Protein AF-A0A336N9I5-F1 (afdb_monomer_lite)

Sequence (302 aa):
MAQVDQFVSALQYSAEQRWILAVWVISLSLLLIFVMVSYVNWYTRKAVARPLEQLTKASIQVQMGQFKHIPLDVNKEDEIGNLARTFTKMSSELGKLYSSLEATVNEKTQKLQQTNRSLTTLYHCSQLVTTNNINGKILQMVMQNIMSSEHLRYLELKVLDAEHWNICLGTKQPLIECQQTEVSMEGETLAVLHWQAGLPCPDLRTMNNLAQMLSRSLYFHKTQRQQEQLLLMEERSIIARELHDSLAQVLAFLQIQLTLLKHNLNKDEPDSKIRVCRLFVNLNARLAMVIANCASCWRPSV

InterPro domains:
  IPR003660 HAMP domain [PF00672] (45-94)
  IPR003660 HAMP domain [PS50885] (46-99)
  IPR003660 HAMP domain [SM00304] (46-99)
  IPR011712 Signal transduction histidine kinase, subgroup 3, dimerisation and phosphoacceptor domain [PF07730] (235-272)
  IPR050482 Sensor Histidine Kinase Two-Component System [PTHR24421] (6-269)

Secondary structure (DSSP, 8-state):
-HHHHHHHHHHHHHHHHHHHHHHHHHHHHHHHHHHHHHHHHHHHIIIIIHHHHHHHHHHHHHHTT--SPPPP----SSHHHHHHHHHHHHHHHHHHHHHHHHHHHHHHHHHHHHHHHHHHHHHHHHHHHHHS---HHHHHHHHHHHHHHTT-SEEEEEETT-GGG-EEEE---TTSPPEEEEEEETTEEEEEEEEE--SSPPPHHHHHHHHHHHHHHHHHHHHHHHHHHHHHHHHHHHHHHHHHHHHHHHHHHHHHHHHHHHHHHTS--TTHHHHHHHHHHHHHHHHHHHHHHHHHHTS---

Structure (mmCIF, N/CA/C/O backbone):
data_AF-A0A336N9I5-F1
#
_entry.id   AF-A0A336N9I5-F1
#
loop_
_atom_site.group_PDB
_atom_site.id
_atom_site.type_symbol
_atom_site.label_atom_id
_atom_site.label_alt_id
_atom_site.label_comp_id
_atom_site.label_asym_id
_atom_site.label_entity_id
_atom_site.label_seq_id
_atom_site.pdbx_PDB_ins_code
_atom_site.Cartn_x
_atom_site.Cartn_y
_atom_site.Cartn_z
_atom_site.occupancy
_atom_site.B_iso_or_equiv
_atom_site.auth_seq_id
_atom_site.auth_comp_id
_atom_site.auth_asym_id
_atom_site.auth_atom_id
_atom_site.pdbx_PDB_model_num
ATOM 1 N N . MET A 1 1 ? 76.406 29.932 -86.688 1.00 61.75 1 MET A N 1
ATOM 2 C CA . MET A 1 1 ? 75.508 30.465 -85.643 1.00 61.75 1 MET A CA 1
ATOM 3 C C . MET A 1 1 ? 74.104 29.873 -85.764 1.00 61.75 1 MET A C 1
ATOM 5 O O . MET A 1 1 ? 73.739 29.131 -84.871 1.00 61.75 1 MET A O 1
ATOM 9 N N . ALA A 1 2 ? 73.404 29.999 -86.902 1.00 68.12 2 ALA A N 1
ATOM 10 C CA . ALA A 1 2 ? 72.037 29.465 -87.071 1.00 68.12 2 ALA A CA 1
ATOM 11 C C . ALA A 1 2 ? 71.837 27.946 -86.811 1.00 68.12 2 ALA A C 1
ATOM 13 O O . ALA A 1 2 ? 70.811 27.553 -86.268 1.00 68.12 2 ALA A O 1
ATOM 14 N N . GLN A 1 3 ? 72.806 27.078 -87.143 1.00 68.56 3 GLN A N 1
ATOM 15 C CA . GLN A 1 3 ? 72.711 25.632 -86.843 1.00 68.56 3 GLN A CA 1
ATOM 16 C C . GLN A 1 3 ? 72.813 25.309 -85.344 1.00 68.56 3 GLN A C 1
ATOM 18 O O . GLN A 1 3 ? 72.216 24.338 -84.886 1.00 68.56 3 GLN A O 1
ATOM 23 N N . VAL A 1 4 ? 73.550 26.119 -84.577 1.00 73.06 4 VAL A N 1
ATOM 24 C CA . VAL A 1 4 ? 73.682 25.940 -83.123 1.00 73.06 4 VAL A CA 1
ATOM 25 C C . VAL A 1 4 ? 72.379 26.353 -82.446 1.00 73.06 4 VAL A C 1
ATOM 27 O O . VAL A 1 4 ? 71.872 25.610 -81.613 1.00 73.06 4 VAL A O 1
ATOM 30 N N . ASP A 1 5 ? 71.775 27.459 -82.882 1.00 73.31 5 ASP A N 1
ATOM 31 C CA . ASP A 1 5 ? 70.492 27.934 -82.350 1.00 73.31 5 ASP A CA 1
ATOM 32 C C . ASP A 1 5 ? 69.340 26.954 -82.644 1.00 73.31 5 ASP A C 1
ATOM 34 O O . ASP A 1 5 ? 68.484 26.707 -81.791 1.00 73.31 5 ASP A O 1
ATOM 38 N N . GLN A 1 6 ? 69.338 26.315 -83.819 1.00 75.69 6 GLN A N 1
ATOM 39 C CA . GLN A 1 6 ? 68.348 25.287 -84.163 1.00 75.69 6 GLN A CA 1
ATOM 40 C C . GLN A 1 6 ? 68.532 23.995 -83.347 1.00 75.69 6 GLN A C 1
ATOM 42 O O . GLN A 1 6 ? 67.558 23.353 -82.958 1.00 75.69 6 GLN A O 1
ATOM 47 N N . PHE A 1 7 ? 69.776 23.623 -83.045 1.00 78.62 7 PHE A N 1
ATOM 48 C CA . PHE A 1 7 ? 70.071 22.475 -82.190 1.00 78.62 7 PHE A CA 1
ATOM 49 C C . PHE A 1 7 ? 69.695 22.736 -80.723 1.00 78.62 7 PHE A C 1
ATOM 51 O O . PHE A 1 7 ? 69.070 21.891 -80.084 1.00 78.62 7 PHE A O 1
ATOM 58 N N . VAL A 1 8 ? 70.013 23.924 -80.200 1.00 77.12 8 VAL A N 1
ATOM 59 C CA . VAL A 1 8 ? 69.670 24.327 -78.828 1.00 77.12 8 VAL A CA 1
ATOM 60 C C . VAL A 1 8 ? 68.153 24.416 -78.648 1.00 77.12 8 VAL A C 1
ATOM 62 O O . VAL A 1 8 ? 67.632 23.869 -77.678 1.00 77.12 8 VAL A O 1
ATOM 65 N N . SER A 1 9 ? 67.427 25.000 -79.605 1.00 73.19 9 SER A N 1
ATOM 66 C CA . SER A 1 9 ? 65.958 25.077 -79.552 1.00 73.19 9 SER A CA 1
ATOM 67 C C . SER A 1 9 ? 65.275 23.707 -79.674 1.00 73.19 9 SER A C 1
ATOM 69 O O . SER A 1 9 ? 64.304 23.447 -78.964 1.00 73.19 9 SER A O 1
ATOM 71 N N . ALA A 1 10 ? 65.805 22.786 -80.488 1.00 74.44 10 ALA A N 1
ATOM 72 C CA . ALA A 1 10 ? 65.304 21.410 -80.554 1.00 74.44 10 ALA A CA 1
ATOM 73 C C . ALA A 1 10 ? 65.526 20.642 -79.236 1.00 74.44 10 ALA A C 1
ATOM 75 O O . ALA A 1 10 ? 64.640 19.910 -78.782 1.00 74.44 10 ALA A O 1
ATOM 76 N N . LEU A 1 11 ? 66.679 20.840 -78.585 1.00 76.06 11 LEU A N 1
ATOM 77 C CA . LEU A 1 11 ? 66.947 20.272 -77.262 1.00 76.06 11 LEU A CA 1
ATOM 78 C C . LEU A 1 11 ? 66.024 20.871 -76.191 1.00 76.06 11 LEU A C 1
ATOM 80 O O . LEU A 1 11 ? 65.436 20.109 -75.421 1.00 76.06 11 LEU A O 1
ATOM 84 N N . GLN A 1 12 ? 65.836 22.195 -76.176 1.00 75.19 12 GLN A N 1
ATOM 85 C CA . GLN A 1 12 ? 64.931 22.881 -75.244 1.00 75.19 12 GLN A CA 1
ATOM 86 C C . GLN A 1 12 ? 63.483 22.395 -75.387 1.00 75.19 12 GLN A C 1
ATOM 88 O O . GLN A 1 12 ? 62.872 22.018 -74.389 1.00 75.19 12 GLN A O 1
ATOM 93 N N . TYR A 1 13 ? 62.970 22.283 -76.614 1.00 76.56 13 TYR A N 1
ATOM 94 C CA . TYR A 1 13 ? 61.611 21.796 -76.872 1.00 76.56 13 TYR A CA 1
ATOM 95 C C . TYR A 1 13 ? 61.381 20.368 -76.347 1.00 76.56 13 TYR A C 1
ATOM 97 O O . TYR A 1 13 ? 60.365 20.071 -75.713 1.00 76.56 13 TYR A O 1
ATOM 105 N N . SER A 1 14 ? 62.356 19.474 -76.555 1.00 72.62 14 SER A N 1
ATOM 106 C CA . SER A 1 14 ? 62.277 18.091 -76.067 1.00 72.62 14 SER A CA 1
ATOM 107 C C . SER A 1 14 ? 62.348 17.980 -74.535 1.00 72.62 14 SER A C 1
ATOM 109 O O . SER A 1 14 ? 61.752 17.070 -73.950 1.00 72.62 14 SER A O 1
ATOM 111 N N . ALA A 1 15 ? 63.049 18.909 -73.876 1.00 74.50 15 ALA A N 1
ATOM 112 C CA . ALA A 1 15 ? 63.116 18.988 -72.423 1.00 74.50 15 ALA A CA 1
ATOM 113 C C . ALA A 1 15 ? 61.795 19.514 -71.838 1.00 74.50 15 ALA A C 1
ATOM 115 O O . ALA A 1 15 ? 61.239 18.881 -70.939 1.00 74.50 15 ALA A O 1
ATOM 116 N N . GLU A 1 16 ? 61.247 20.604 -72.382 1.00 80.25 16 GLU A N 1
ATOM 117 C CA . GLU A 1 16 ? 59.997 21.227 -71.915 1.00 80.25 16 GLU A CA 1
ATOM 118 C C . GLU A 1 16 ? 58.799 20.262 -71.946 1.00 80.25 16 GLU A C 1
ATOM 120 O O . GLU A 1 16 ? 58.027 20.193 -70.985 1.00 80.25 16 GLU A O 1
ATOM 125 N N . GLN A 1 17 ? 58.678 19.431 -72.988 1.00 81.12 17 GLN A N 1
ATOM 126 C CA . GLN A 1 17 ? 57.602 18.435 -73.074 1.00 81.12 17 GLN A CA 1
ATOM 127 C C . GLN A 1 17 ? 57.686 17.333 -72.006 1.00 81.12 17 GLN A C 1
ATOM 129 O O . GLN A 1 17 ? 56.660 16.874 -71.503 1.00 81.12 17 GLN A O 1
ATOM 134 N N . ARG A 1 18 ? 58.888 16.890 -71.622 1.00 82.88 18 ARG A N 1
ATOM 135 C CA . ARG A 1 18 ? 59.043 15.846 -70.592 1.00 82.88 18 ARG A CA 1
ATOM 136 C C . ARG A 1 18 ? 58.697 16.371 -69.201 1.00 82.88 18 ARG A C 1
ATOM 138 O O . ARG A 1 18 ? 58.067 15.657 -68.422 1.00 82.88 18 ARG A O 1
ATOM 145 N N . TRP A 1 19 ? 59.049 17.624 -68.917 1.00 86.50 19 TRP A N 1
ATOM 146 C CA . TRP A 1 19 ? 58.693 18.287 -67.663 1.00 86.50 19 TRP A CA 1
ATOM 147 C C . TRP A 1 19 ? 57.184 18.474 -67.520 1.00 86.50 19 TRP A C 1
ATOM 149 O O . TRP A 1 19 ? 56.643 18.187 -66.454 1.00 86.50 19 TRP A O 1
ATOM 159 N N . ILE A 1 20 ? 56.482 18.873 -68.588 1.00 86.19 20 ILE A N 1
ATOM 160 C CA . ILE A 1 20 ? 55.033 19.083 -68.501 1.00 86.19 20 ILE A CA 1
ATOM 161 C C . ILE A 1 20 ? 54.289 17.770 -68.228 1.00 86.19 20 ILE A C 1
ATOM 163 O O . ILE A 1 20 ? 53.432 17.726 -67.348 1.00 86.19 20 ILE A O 1
ATOM 167 N N . LEU A 1 21 ? 54.670 16.672 -68.895 1.00 87.19 21 LEU A N 1
ATOM 168 C CA . LEU A 1 21 ? 54.098 15.343 -68.646 1.00 87.19 21 LEU A CA 1
ATOM 169 C C . LEU A 1 21 ? 54.355 14.869 -67.209 1.00 87.19 21 LEU A C 1
ATOM 171 O O . LEU A 1 21 ? 53.441 14.353 -66.566 1.00 87.19 21 LEU A O 1
ATOM 175 N N . ALA A 1 22 ? 55.565 15.081 -66.682 1.00 89.94 22 ALA A N 1
ATOM 176 C CA . ALA A 1 22 ? 55.895 14.737 -65.300 1.00 89.94 22 ALA A CA 1
ATOM 177 C C . ALA A 1 22 ? 55.036 15.519 -64.288 1.00 89.94 22 ALA A C 1
ATOM 179 O O . ALA A 1 22 ? 54.521 14.933 -63.336 1.00 89.94 22 ALA A O 1
ATOM 180 N N . VAL A 1 23 ? 54.816 16.818 -64.520 1.00 92.25 23 VAL A N 1
ATOM 181 C CA . VAL A 1 23 ? 53.950 17.656 -63.671 1.00 92.25 23 VAL A CA 1
ATOM 182 C C . VAL A 1 23 ? 52.498 17.170 -63.701 1.00 92.25 23 VAL A C 1
ATOM 184 O O . VAL A 1 23 ? 51.878 17.065 -62.642 1.00 92.25 23 VAL A O 1
ATOM 187 N N . TRP A 1 24 ? 51.964 16.804 -64.871 1.00 92.62 24 TRP A N 1
ATOM 188 C CA . TRP A 1 24 ? 50.613 16.236 -64.979 1.00 92.62 24 TRP A CA 1
ATOM 189 C C . TRP A 1 24 ? 50.470 14.918 -64.213 1.00 92.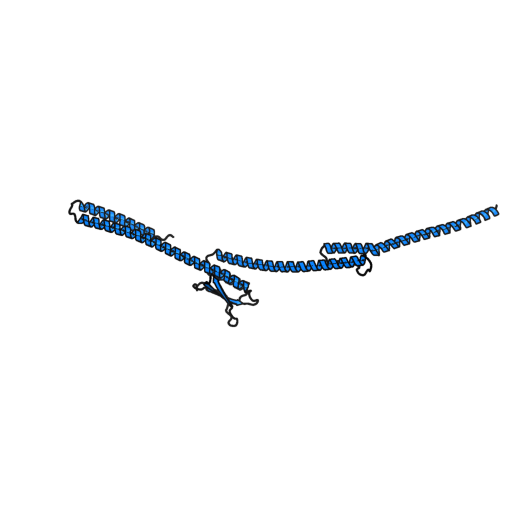62 24 TRP A C 1
ATOM 191 O O . TRP A 1 24 ? 49.485 14.732 -63.502 1.00 92.62 24 TRP A O 1
ATOM 201 N N . VAL A 1 25 ? 51.462 14.028 -64.299 1.00 94.81 25 VAL A N 1
ATOM 202 C CA . VAL A 1 25 ? 51.455 12.739 -63.584 1.00 94.81 25 VAL A CA 1
ATOM 203 C C . VAL A 1 25 ? 51.483 12.949 -62.066 1.00 94.81 25 VAL A C 1
ATOM 205 O O . VAL A 1 25 ? 50.722 12.303 -61.345 1.00 94.81 25 VAL A O 1
ATOM 208 N N . ILE A 1 26 ? 52.314 13.874 -61.572 1.00 93.56 26 ILE A N 1
ATOM 209 C CA . ILE A 1 26 ? 52.396 14.207 -60.140 1.00 93.56 26 ILE A CA 1
ATOM 210 C C . ILE A 1 26 ? 51.102 14.877 -59.655 1.00 93.56 26 ILE A C 1
ATOM 212 O O . ILE A 1 26 ? 50.598 14.559 -58.580 1.00 93.56 26 ILE A O 1
ATOM 216 N N . SER A 1 27 ? 50.532 15.789 -60.445 1.00 94.19 27 SER A N 1
ATOM 217 C CA . SER A 1 27 ? 49.268 16.445 -60.101 1.00 94.19 27 SER A CA 1
ATOM 218 C C . SER A 1 27 ? 48.112 15.442 -60.043 1.00 94.19 27 SER A C 1
ATOM 220 O O . SER A 1 27 ? 47.331 15.453 -59.090 1.00 94.19 27 SER A O 1
ATOM 222 N N . LEU A 1 28 ? 48.041 14.520 -61.009 1.00 96.06 28 LEU A N 1
ATOM 223 C CA . LEU A 1 28 ? 47.023 13.474 -61.050 1.00 96.06 28 LEU A CA 1
ATOM 224 C C . LEU A 1 28 ? 47.153 12.495 -59.875 1.00 96.06 28 LEU A C 1
ATOM 226 O O . LEU A 1 28 ? 46.140 12.099 -59.300 1.00 96.06 28 LEU A O 1
ATOM 230 N N . SER A 1 29 ? 48.377 12.120 -59.488 1.00 95.44 29 SER A N 1
ATOM 231 C CA . SER A 1 29 ? 48.593 11.226 -58.346 1.00 95.44 29 SER A CA 1
ATOM 232 C C . SER A 1 29 ? 48.201 11.886 -57.020 1.00 95.44 29 SER A C 1
ATOM 234 O O . SER A 1 29 ? 47.507 11.265 -56.214 1.00 95.44 29 SER A O 1
ATOM 236 N N . LEU A 1 30 ? 48.538 13.167 -56.823 1.00 96.44 30 LEU A N 1
ATOM 237 C CA . LEU A 1 30 ? 48.097 13.953 -55.665 1.00 96.44 30 LEU A CA 1
ATOM 238 C C . LEU A 1 30 ? 46.571 14.096 -55.614 1.00 96.44 30 LEU A C 1
ATOM 240 O O . LEU A 1 30 ? 45.975 13.933 -54.547 1.00 96.44 30 LEU A O 1
ATOM 244 N N . LEU A 1 31 ? 45.932 14.346 -56.760 1.00 96.69 31 LEU A N 1
ATOM 245 C CA . LEU A 1 31 ? 44.475 14.407 -56.869 1.00 96.69 31 LEU A CA 1
ATOM 246 C C . LEU A 1 31 ? 43.833 13.070 -56.466 1.00 96.69 31 LEU A C 1
ATOM 248 O O . LEU A 1 31 ? 42.882 13.056 -55.687 1.00 96.69 31 LEU A O 1
ATOM 252 N N . LEU A 1 32 ? 44.369 11.945 -56.946 1.00 96.94 32 LEU A N 1
ATOM 253 C CA . LEU A 1 32 ? 43.878 10.607 -56.605 1.00 96.94 32 LEU A CA 1
ATOM 254 C C . LEU A 1 32 ? 43.976 10.317 -55.104 1.00 96.94 32 LEU A C 1
ATOM 256 O O . LEU A 1 32 ? 43.011 9.833 -54.511 1.00 96.94 32 LEU A O 1
ATOM 260 N N . ILE A 1 33 ? 45.105 10.659 -54.476 1.00 97.06 33 ILE A N 1
ATOM 261 C CA . ILE A 1 33 ? 45.290 10.505 -53.026 1.00 97.06 33 ILE A CA 1
ATOM 262 C C . ILE A 1 33 ? 44.276 11.370 -52.270 1.00 97.06 33 ILE A C 1
ATOM 264 O O . ILE A 1 33 ? 43.624 10.887 -51.344 1.00 97.06 33 ILE A O 1
ATOM 268 N N . PHE A 1 34 ? 44.086 12.625 -52.683 1.00 97.44 34 PHE A N 1
ATOM 269 C CA . PHE A 1 34 ? 43.119 13.526 -52.056 1.00 97.44 34 PHE A CA 1
ATOM 270 C C . PHE A 1 34 ? 41.684 12.983 -52.140 1.00 97.44 34 PHE A C 1
ATOM 272 O O . PHE A 1 34 ? 40.965 12.956 -51.137 1.00 97.44 34 PHE A O 1
ATOM 279 N N . VAL A 1 35 ? 41.278 12.488 -53.313 1.00 97.25 35 VAL A N 1
ATOM 280 C CA . VAL A 1 35 ? 39.960 11.869 -53.519 1.00 97.25 35 VAL A CA 1
ATOM 281 C C . VAL A 1 35 ? 39.802 10.621 -52.652 1.00 97.25 35 VAL A C 1
ATOM 283 O O . VAL A 1 35 ? 38.774 10.472 -51.993 1.00 97.25 35 VAL A O 1
ATOM 286 N N . MET A 1 36 ? 40.819 9.757 -52.589 1.00 97.38 36 MET A N 1
ATOM 287 C CA . MET A 1 36 ? 40.789 8.551 -51.761 1.00 97.38 36 MET A CA 1
ATOM 288 C C . MET A 1 36 ? 40.631 8.891 -50.270 1.00 97.38 36 MET A C 1
ATOM 290 O O . MET A 1 36 ? 39.767 8.327 -49.599 1.00 97.38 36 MET A O 1
ATOM 294 N N . VAL A 1 37 ? 41.410 9.844 -49.749 1.00 97.19 37 VAL A N 1
ATOM 295 C CA . VAL A 1 37 ? 41.331 10.271 -48.340 1.00 97.19 37 VAL A CA 1
ATOM 296 C C . VAL A 1 37 ? 39.970 10.894 -48.023 1.00 97.19 37 VAL A C 1
ATOM 298 O O . VAL A 1 37 ? 39.395 10.621 -46.965 1.00 97.19 37 VAL A O 1
ATOM 301 N N . SER A 1 38 ? 39.430 11.706 -48.934 1.00 96.56 38 SER A N 1
ATOM 302 C CA . SER A 1 38 ? 38.092 12.289 -48.796 1.00 96.56 38 SER A CA 1
ATOM 303 C C . SER A 1 38 ? 37.007 11.206 -48.776 1.00 96.56 38 SER A C 1
ATOM 305 O O . SER A 1 38 ? 36.143 11.204 -47.895 1.00 96.56 38 SER A O 1
ATOM 307 N N . TYR A 1 39 ? 37.104 10.222 -49.676 1.00 97.19 39 TYR A N 1
ATOM 308 C CA . TYR A 1 39 ? 36.188 9.086 -49.747 1.00 97.19 39 TYR A CA 1
ATOM 309 C C . TYR A 1 39 ? 36.205 8.245 -48.465 1.00 97.19 39 TYR A C 1
ATOM 311 O O . TYR A 1 39 ? 35.144 7.973 -47.903 1.00 97.19 39 TYR A O 1
ATOM 319 N N . VAL A 1 40 ? 37.389 7.889 -47.951 1.00 95.75 40 VAL A N 1
ATOM 320 C CA . VAL A 1 40 ? 37.523 7.115 -46.705 1.00 95.75 40 VAL A CA 1
ATOM 321 C C . VAL A 1 40 ? 36.948 7.886 -45.516 1.00 95.75 40 VAL A C 1
ATOM 323 O O . VAL A 1 40 ? 36.182 7.324 -44.738 1.00 95.75 40 VAL A O 1
ATOM 326 N N . ASN A 1 41 ? 37.239 9.184 -45.385 1.00 95.50 41 ASN A N 1
ATOM 327 C CA . ASN A 1 41 ? 36.672 10.003 -44.308 1.00 95.50 41 ASN A CA 1
ATOM 328 C C . ASN A 1 41 ? 35.143 10.080 -44.374 1.00 95.50 41 ASN A C 1
ATOM 330 O O . ASN A 1 41 ? 34.466 9.963 -43.349 1.00 95.50 41 ASN A O 1
ATOM 334 N N . TRP A 1 42 ? 34.592 10.268 -45.573 1.00 95.69 42 TRP A N 1
ATOM 335 C CA . TRP A 1 42 ? 33.149 10.278 -45.788 1.00 95.69 42 TRP A CA 1
ATOM 336 C C . TRP A 1 42 ? 32.519 8.926 -45.435 1.00 95.69 42 TRP A C 1
ATOM 338 O O . TRP A 1 42 ? 31.523 8.882 -44.704 1.00 95.69 42 TRP A O 1
ATOM 348 N N . TYR A 1 43 ? 33.134 7.830 -45.886 1.00 93.56 43 TYR A N 1
ATOM 349 C CA . TYR A 1 43 ? 32.677 6.473 -45.617 1.00 93.56 43 TYR A CA 1
ATOM 350 C C . TYR A 1 43 ? 32.702 6.162 -44.117 1.00 93.56 43 TYR A C 1
ATOM 352 O O . TYR A 1 43 ? 31.672 5.791 -43.561 1.00 93.56 43 TYR A O 1
ATOM 360 N N . THR A 1 44 ? 33.818 6.409 -43.424 1.00 90.88 44 THR A N 1
ATOM 361 C CA . THR A 1 44 ? 33.952 6.177 -41.975 1.00 90.88 44 THR A CA 1
ATOM 362 C C . THR A 1 44 ? 32.953 7.007 -41.170 1.00 90.88 44 THR A C 1
ATOM 364 O O . THR A 1 44 ? 32.313 6.496 -40.247 1.00 90.88 44 THR A O 1
ATOM 367 N N . ARG A 1 45 ? 32.742 8.281 -41.536 1.00 89.81 45 ARG A N 1
ATOM 368 C CA . ARG A 1 45 ? 31.735 9.121 -40.869 1.00 89.81 45 ARG A CA 1
ATOM 369 C C . ARG A 1 45 ? 30.325 8.562 -41.029 1.00 89.81 45 ARG A C 1
ATOM 371 O O . ARG A 1 45 ? 29.561 8.561 -40.064 1.00 89.81 45 ARG A O 1
ATOM 378 N N . LYS A 1 46 ? 29.973 8.103 -42.232 1.00 88.31 46 LYS A N 1
ATOM 379 C CA . LYS A 1 46 ? 28.632 7.591 -42.535 1.00 88.31 46 LYS A CA 1
ATOM 380 C C . LYS A 1 46 ? 28.397 6.194 -41.956 1.00 88.31 46 LYS A C 1
ATOM 382 O O . LYS A 1 46 ? 27.318 5.948 -41.430 1.00 88.31 46 LYS A O 1
ATOM 387 N N . ALA A 1 47 ? 29.381 5.305 -42.050 1.00 86.81 47 ALA A N 1
ATOM 388 C CA . ALA A 1 47 ? 29.240 3.898 -41.695 1.00 86.81 47 ALA A CA 1
ATOM 389 C C . ALA A 1 47 ? 29.480 3.608 -40.206 1.00 86.81 47 ALA A C 1
ATOM 391 O O . ALA A 1 47 ? 28.871 2.670 -39.701 1.00 86.81 47 ALA A O 1
ATOM 392 N N . VAL A 1 48 ? 30.325 4.398 -39.523 1.00 89.56 48 VAL A N 1
ATOM 393 C CA . VAL A 1 48 ? 30.772 4.124 -38.143 1.00 89.56 48 VAL A CA 1
ATOM 394 C C . VAL A 1 48 ? 30.445 5.274 -37.185 1.00 89.56 48 VAL A C 1
ATOM 396 O O . VAL A 1 48 ? 29.759 5.065 -36.188 1.00 89.56 48 VAL A O 1
ATOM 399 N N . ALA A 1 49 ? 30.886 6.504 -37.478 1.00 91.06 49 ALA A N 1
ATOM 400 C CA . ALA A 1 49 ? 30.789 7.600 -36.504 1.00 91.06 49 ALA A CA 1
ATOM 401 C C . ALA A 1 49 ? 29.336 8.014 -36.200 1.00 91.06 49 ALA A C 1
ATOM 403 O O . ALA A 1 49 ? 28.961 8.152 -35.038 1.00 91.06 49 ALA A O 1
ATOM 404 N N . ARG A 1 50 ? 28.499 8.174 -37.235 1.00 89.69 50 ARG A N 1
ATOM 405 C CA . ARG A 1 50 ? 27.075 8.516 -37.069 1.00 89.69 50 ARG A CA 1
ATOM 406 C C . ARG A 1 50 ? 26.277 7.485 -36.254 1.00 89.69 50 ARG A C 1
ATOM 408 O O . ARG A 1 50 ? 25.593 7.909 -35.324 1.00 89.69 50 ARG A O 1
ATOM 415 N N . PRO A 1 51 ? 26.325 6.171 -36.547 1.00 90.62 51 PRO A N 1
ATOM 416 C CA . PRO A 1 51 ? 25.564 5.201 -35.761 1.00 90.62 51 PRO A CA 1
ATOM 417 C C . PRO A 1 51 ? 26.061 5.077 -34.311 1.00 90.62 51 PRO A C 1
ATOM 419 O O . PRO A 1 51 ? 25.244 4.900 -33.409 1.00 90.62 51 PRO A O 1
ATOM 422 N N . LEU A 1 52 ? 27.359 5.269 -34.043 1.00 92.62 52 LEU A N 1
ATOM 423 C CA . LEU A 1 52 ? 27.876 5.349 -32.667 1.00 92.62 52 LEU A CA 1
ATOM 424 C C . LEU A 1 52 ? 27.354 6.578 -31.907 1.00 92.62 52 LEU A C 1
ATOM 426 O O . LEU A 1 52 ? 27.018 6.488 -30.723 1.00 92.62 52 LEU A O 1
ATOM 430 N N . GLU A 1 53 ? 27.231 7.721 -32.583 1.00 92.31 53 GLU A N 1
ATOM 431 C CA . GLU A 1 53 ? 26.626 8.922 -32.000 1.00 92.31 53 GLU A CA 1
ATOM 432 C C . GLU A 1 53 ? 25.144 8.687 -31.655 1.00 92.31 53 GLU A C 1
ATOM 434 O O . GLU A 1 53 ? 24.675 9.083 -30.586 1.00 92.31 53 GLU A O 1
ATOM 439 N N . GLN A 1 54 ? 24.407 7.992 -32.527 1.00 92.75 54 GLN A N 1
ATOM 440 C CA . GLN A 1 54 ? 23.012 7.617 -32.279 1.00 92.75 54 GLN A CA 1
ATOM 441 C C . GLN A 1 54 ? 22.875 6.632 -31.113 1.00 92.75 54 GLN A C 1
ATOM 443 O O . GLN A 1 54 ? 22.013 6.828 -30.259 1.00 92.75 54 GLN A O 1
ATOM 448 N N . LEU A 1 55 ? 23.747 5.626 -31.020 1.00 93.81 55 LEU A N 1
ATOM 449 C CA . LEU A 1 55 ? 23.793 4.703 -29.881 1.00 93.81 55 LEU A CA 1
ATOM 450 C C . LEU A 1 55 ? 24.074 5.430 -28.562 1.00 93.81 55 LEU A C 1
ATOM 452 O O . LEU A 1 55 ? 23.427 5.153 -27.552 1.00 93.81 55 LEU A O 1
ATOM 456 N N . THR A 1 56 ? 24.987 6.402 -28.577 1.00 93.94 56 THR A N 1
ATOM 457 C CA . THR A 1 56 ? 25.275 7.243 -27.405 1.00 93.94 56 THR A CA 1
ATOM 458 C C . THR A 1 56 ? 24.038 8.038 -26.985 1.00 93.94 56 THR A C 1
ATOM 460 O O . THR A 1 56 ? 23.652 8.022 -25.818 1.00 93.94 56 THR A O 1
ATOM 463 N N . LYS A 1 57 ? 23.358 8.685 -27.941 1.00 94.38 57 LYS A N 1
ATOM 464 C CA . LYS A 1 57 ? 22.117 9.435 -27.685 1.00 94.38 57 LYS A CA 1
ATOM 465 C C . LYS A 1 57 ? 21.002 8.539 -27.143 1.00 94.38 57 LYS A C 1
ATOM 467 O O . LYS A 1 57 ? 20.336 8.915 -26.182 1.00 94.38 57 LYS A O 1
ATOM 472 N N . ALA A 1 58 ? 20.828 7.349 -27.714 1.00 94.38 58 ALA A N 1
ATOM 473 C CA . ALA A 1 58 ? 19.859 6.372 -27.233 1.00 94.38 58 ALA A CA 1
ATOM 474 C C . ALA A 1 58 ? 20.195 5.880 -25.813 1.00 94.38 58 ALA A C 1
ATOM 476 O O . ALA A 1 58 ? 19.303 5.777 -24.976 1.00 94.38 58 ALA A O 1
ATOM 477 N N . SER A 1 59 ? 21.476 5.659 -25.500 1.00 94.50 59 SER A N 1
ATOM 478 C CA . SER A 1 59 ? 21.931 5.288 -24.149 1.00 94.50 59 SER A CA 1
ATOM 479 C C . SER A 1 59 ? 21.596 6.363 -23.113 1.00 94.50 59 SER A C 1
ATOM 481 O O . SER A 1 59 ? 21.084 6.040 -22.044 1.00 94.50 59 SER A O 1
ATOM 483 N N . ILE A 1 60 ? 21.797 7.642 -23.451 1.00 93.94 60 ILE A N 1
ATOM 484 C CA . ILE A 1 60 ? 21.431 8.769 -22.580 1.00 93.94 60 ILE A CA 1
ATOM 485 C C . ILE A 1 60 ? 19.913 8.809 -22.337 1.00 93.94 60 ILE A C 1
ATOM 487 O O . ILE A 1 60 ? 19.475 9.016 -21.208 1.00 93.94 60 ILE A O 1
ATOM 491 N N . GLN A 1 61 ? 19.092 8.565 -23.363 1.00 93.50 61 GLN A N 1
ATOM 492 C CA . GLN A 1 61 ? 17.630 8.517 -23.208 1.00 93.50 61 GLN A CA 1
ATOM 493 C C . GLN A 1 61 ? 17.188 7.387 -22.272 1.00 93.50 61 GLN A C 1
ATOM 495 O O . GLN A 1 61 ? 16.394 7.613 -21.360 1.00 93.50 61 GLN A O 1
ATOM 500 N N . VAL A 1 62 ? 17.759 6.192 -22.435 1.00 94.06 62 VAL A N 1
ATOM 501 C CA . VAL A 1 62 ? 17.484 5.049 -21.553 1.00 94.06 62 VAL A CA 1
ATOM 502 C C . VAL A 1 62 ? 17.916 5.339 -20.114 1.00 94.06 62 VAL A C 1
ATOM 504 O O . VAL A 1 62 ? 17.180 5.011 -19.185 1.00 94.06 62 VAL A O 1
ATOM 507 N N . GLN A 1 63 ? 19.052 6.014 -19.917 1.00 90.81 63 GLN A N 1
ATOM 508 C CA . GLN A 1 63 ? 19.511 6.456 -18.596 1.00 90.81 63 GLN A CA 1
ATOM 509 C C . GLN A 1 63 ? 18.525 7.429 -17.930 1.00 90.81 63 GLN A C 1
ATOM 511 O O . GLN A 1 63 ? 18.338 7.378 -16.718 1.00 90.81 63 GLN A O 1
ATOM 516 N N . MET A 1 64 ? 17.861 8.286 -18.708 1.00 91.12 64 MET A N 1
ATOM 517 C CA . MET A 1 64 ? 16.823 9.206 -18.225 1.00 91.12 64 MET A CA 1
ATOM 518 C C . MET A 1 64 ? 15.451 8.532 -18.021 1.00 91.12 64 MET A C 1
ATOM 520 O O . MET A 1 64 ? 14.452 9.221 -17.824 1.00 91.12 64 MET A O 1
ATOM 524 N N . GLY A 1 65 ? 15.368 7.198 -18.096 1.00 88.12 65 GLY A N 1
ATOM 525 C CA . GLY A 1 65 ? 14.116 6.446 -17.960 1.00 88.12 65 GLY A CA 1
ATOM 526 C C . GLY A 1 65 ? 13.240 6.449 -19.219 1.00 88.12 65 GLY A C 1
ATOM 527 O O . GLY A 1 65 ? 12.117 5.948 -19.197 1.00 88.12 65 GLY A O 1
ATOM 528 N N . GLN A 1 66 ? 13.735 6.982 -20.341 1.00 91.12 66 GLN A N 1
ATOM 529 C CA . GLN A 1 66 ? 13.036 6.973 -21.625 1.00 91.12 66 GLN A CA 1
ATOM 530 C C . GLN A 1 66 ? 13.428 5.728 -22.432 1.00 91.12 66 GLN A C 1
ATOM 532 O O . GLN A 1 66 ? 14.296 5.761 -23.301 1.00 91.12 66 GLN A O 1
ATOM 537 N N . PHE A 1 67 ? 12.750 4.609 -22.165 1.00 90.88 67 PHE A N 1
ATOM 538 C CA . PHE A 1 67 ? 13.007 3.326 -22.843 1.00 90.88 67 PHE A CA 1
ATOM 539 C C . PHE A 1 67 ? 12.525 3.281 -24.307 1.00 90.88 67 PHE A C 1
ATOM 541 O O . PHE A 1 67 ? 12.891 2.383 -25.061 1.00 90.88 67 PHE A O 1
ATOM 548 N N . LYS A 1 68 ? 11.721 4.262 -24.740 1.00 89.06 68 LYS A N 1
ATOM 549 C CA . LYS A 1 68 ? 11.386 4.493 -26.156 1.00 89.06 68 LYS A CA 1
ATOM 550 C C . LYS A 1 68 ? 12.391 5.472 -26.762 1.00 89.06 68 LYS A C 1
ATOM 552 O O . LYS A 1 68 ? 12.097 6.653 -26.922 1.00 89.06 68 LYS A O 1
ATOM 557 N N . HIS A 1 69 ? 13.590 4.975 -27.035 1.00 89.94 69 HIS A N 1
ATOM 558 C CA . HIS A 1 69 ? 14.687 5.775 -27.567 1.00 89.94 69 HIS A CA 1
ATOM 559 C C . HIS A 1 69 ? 14.541 6.058 -29.077 1.00 89.94 69 HIS A C 1
ATOM 561 O O . HIS A 1 69 ? 13.686 5.488 -29.758 1.00 89.94 69 HIS A O 1
ATOM 567 N N . ILE A 1 70 ? 15.404 6.925 -29.620 1.00 88.06 70 ILE A N 1
ATOM 568 C CA . ILE A 1 70 ? 15.486 7.204 -31.065 1.00 88.06 70 ILE A CA 1
ATOM 569 C C . ILE A 1 70 ? 15.700 5.925 -31.895 1.00 88.06 70 ILE A C 1
ATOM 571 O O . ILE A 1 70 ? 16.409 5.024 -31.442 1.00 88.06 70 ILE A O 1
ATOM 575 N N . PRO A 1 71 ? 15.144 5.825 -33.116 1.00 86.44 71 PRO A N 1
ATOM 576 C CA . PRO A 1 71 ? 15.326 4.641 -33.948 1.00 86.44 71 PRO A CA 1
ATOM 577 C C . PRO A 1 71 ? 16.807 4.460 -34.302 1.00 86.44 71 PRO A C 1
ATOM 579 O O . PRO A 1 71 ? 17.434 5.354 -34.873 1.00 86.44 71 PRO A O 1
ATOM 582 N N . LEU A 1 72 ? 17.357 3.301 -33.941 1.00 89.69 72 LEU A N 1
ATOM 583 C CA . LEU A 1 72 ? 18.698 2.876 -34.331 1.00 89.69 72 LEU A CA 1
ATOM 584 C C . LEU A 1 72 ? 18.617 2.066 -35.626 1.00 89.69 72 LEU A C 1
ATOM 586 O O . LEU A 1 72 ? 17.617 1.389 -35.879 1.00 89.69 72 LEU A O 1
ATOM 590 N N . ASP A 1 73 ? 19.671 2.116 -36.437 1.00 83.62 73 ASP A N 1
ATOM 591 C CA . ASP A 1 73 ? 19.744 1.343 -37.677 1.00 83.62 73 ASP A CA 1
ATOM 592 C C . ASP A 1 73 ? 20.033 -0.137 -37.382 1.00 83.62 73 ASP A C 1
ATOM 594 O O . ASP A 1 73 ? 21.175 -0.590 -37.344 1.00 83.62 73 ASP A O 1
ATOM 598 N N . VAL A 1 74 ? 18.965 -0.886 -37.113 1.00 85.31 74 VAL A N 1
ATOM 599 C CA . VAL A 1 74 ? 19.007 -2.321 -36.794 1.00 85.31 74 VAL A CA 1
ATOM 600 C C . VAL A 1 74 ? 19.007 -3.218 -38.033 1.00 85.31 74 VAL A C 1
ATOM 602 O O . VAL A 1 74 ? 19.126 -4.432 -37.898 1.00 85.31 74 VAL A O 1
ATOM 605 N N . ASN A 1 75 ? 18.836 -2.657 -39.233 1.00 84.25 75 ASN A N 1
ATOM 606 C CA . ASN A 1 75 ? 18.724 -3.433 -40.475 1.00 84.25 75 ASN A CA 1
ATOM 607 C C . ASN A 1 75 ? 20.079 -3.699 -41.134 1.00 84.25 75 ASN A C 1
ATOM 609 O O . ASN A 1 75 ? 20.156 -4.447 -42.105 1.00 84.25 75 ASN A O 1
ATOM 613 N N . LYS A 1 76 ? 21.145 -3.097 -40.610 1.00 84.12 76 LYS A N 1
ATOM 614 C CA . LYS A 1 76 ? 22.504 -3.306 -41.087 1.00 84.12 76 LYS A CA 1
ATOM 615 C C . LYS A 1 76 ? 23.006 -4.690 -40.661 1.00 84.12 76 LYS A C 1
ATOM 617 O O . LYS A 1 76 ? 22.868 -5.073 -39.502 1.00 84.12 76 LYS A O 1
ATOM 622 N N . GLU A 1 77 ? 23.585 -5.436 -41.597 1.00 87.62 77 GLU A N 1
ATOM 623 C CA . GLU A 1 77 ? 24.132 -6.784 -41.358 1.00 87.62 77 GLU A CA 1
ATOM 624 C C . GLU A 1 77 ? 25.592 -6.761 -40.861 1.00 87.62 77 GLU A C 1
ATOM 626 O O . GLU A 1 77 ? 26.313 -7.745 -40.984 1.00 87.62 77 GLU A O 1
ATOM 631 N N . ASP A 1 78 ? 26.037 -5.634 -40.301 1.00 89.25 78 ASP A N 1
ATOM 632 C CA . ASP A 1 78 ? 27.362 -5.470 -39.702 1.00 89.25 78 ASP A CA 1
ATOM 633 C C . ASP A 1 78 ? 27.312 -5.537 -38.162 1.00 89.25 78 ASP A C 1
ATOM 635 O O . ASP A 1 78 ? 26.250 -5.629 -37.533 1.00 89.25 78 ASP A O 1
ATOM 639 N N . GLU A 1 79 ? 28.481 -5.486 -37.520 1.00 91.19 79 GLU A N 1
ATOM 640 C CA . GLU A 1 79 ? 28.611 -5.547 -36.061 1.00 91.19 79 GLU A CA 1
ATOM 641 C C . GLU A 1 79 ? 27.885 -4.386 -35.368 1.00 91.19 79 GLU A C 1
ATOM 643 O O . GLU A 1 79 ? 27.358 -4.543 -34.263 1.00 91.19 79 GLU A O 1
ATOM 648 N N . ILE A 1 80 ? 27.818 -3.227 -36.028 1.00 91.75 80 ILE A N 1
ATOM 649 C CA . ILE A 1 80 ? 27.119 -2.042 -35.527 1.00 91.75 80 ILE A CA 1
ATOM 650 C C . ILE A 1 80 ? 25.606 -2.275 -35.520 1.00 91.75 80 ILE A C 1
ATOM 652 O O . ILE A 1 80 ? 24.946 -1.958 -34.528 1.00 91.75 80 ILE A O 1
ATOM 656 N N . GLY A 1 81 ? 25.057 -2.883 -36.573 1.00 90.19 81 GLY A N 1
ATOM 657 C CA . GLY A 1 81 ? 23.656 -3.295 -36.619 1.00 90.19 81 GLY A CA 1
ATOM 658 C C . GLY A 1 81 ? 23.316 -4.347 -35.559 1.00 90.19 81 GLY A C 1
ATOM 659 O O . GLY A 1 81 ? 22.272 -4.258 -34.905 1.00 90.19 81 GLY A O 1
ATOM 660 N N . ASN A 1 82 ? 24.219 -5.300 -35.296 1.00 93.75 82 ASN A N 1
ATOM 661 C CA . ASN A 1 82 ? 24.044 -6.267 -34.206 1.00 93.75 82 ASN A CA 1
ATOM 662 C C . ASN A 1 82 ? 24.052 -5.598 -32.817 1.00 93.75 82 ASN A C 1
ATOM 664 O O . ASN A 1 82 ? 23.216 -5.914 -31.962 1.00 93.75 82 ASN A O 1
ATOM 668 N N . LEU A 1 83 ? 24.952 -4.634 -32.595 1.00 93.44 83 LEU A N 1
ATOM 669 C CA . LEU A 1 83 ? 24.993 -3.843 -31.365 1.00 93.44 83 LEU A CA 1
ATOM 670 C C . LEU A 1 83 ? 23.704 -3.032 -31.183 1.00 93.44 83 LEU A C 1
ATOM 672 O O . LEU A 1 83 ? 23.118 -3.058 -30.101 1.00 93.44 83 LEU A O 1
ATOM 676 N N . ALA A 1 84 ? 23.221 -2.378 -32.243 1.00 93.19 84 ALA A N 1
ATOM 677 C CA . ALA A 1 84 ? 21.952 -1.655 -32.240 1.00 93.19 84 ALA A CA 1
ATOM 678 C C . ALA A 1 84 ? 20.776 -2.571 -31.870 1.00 93.19 84 ALA A C 1
ATOM 680 O O . ALA A 1 84 ? 19.985 -2.237 -30.989 1.00 93.19 84 ALA A O 1
ATOM 681 N N . ARG A 1 85 ? 20.696 -3.764 -32.473 1.00 94.50 85 ARG A N 1
ATOM 682 C CA . ARG A 1 85 ? 19.645 -4.753 -32.188 1.00 94.50 85 ARG A CA 1
ATOM 683 C C . ARG A 1 85 ? 19.681 -5.225 -30.735 1.00 94.50 85 ARG A C 1
ATOM 685 O O . ARG A 1 85 ? 18.641 -5.285 -30.077 1.00 94.50 85 ARG A O 1
ATOM 692 N N . THR A 1 86 ? 20.874 -5.534 -30.231 1.00 94.06 86 THR A N 1
ATOM 693 C CA . THR A 1 86 ? 21.077 -5.986 -28.848 1.00 94.06 86 THR A CA 1
ATOM 694 C C . THR A 1 86 ? 20.713 -4.880 -27.859 1.00 94.06 86 THR A C 1
ATOM 696 O O . THR A 1 86 ? 19.967 -5.123 -26.913 1.00 94.06 86 THR A O 1
ATOM 699 N N . PHE A 1 87 ? 21.156 -3.646 -28.114 1.00 94.94 87 PHE A N 1
ATOM 700 C CA . PHE A 1 87 ? 20.820 -2.480 -27.300 1.00 94.94 87 PHE A CA 1
ATOM 701 C C . PHE A 1 87 ? 19.309 -2.227 -27.251 1.00 94.94 87 PHE A C 1
ATOM 703 O O . PHE A 1 87 ? 18.742 -2.090 -26.167 1.00 94.94 87 PHE A O 1
ATOM 710 N N . THR A 1 88 ? 18.632 -2.229 -28.404 1.00 93.69 88 THR A N 1
ATOM 711 C CA . THR A 1 88 ? 17.176 -2.036 -28.467 1.00 93.69 88 THR A CA 1
ATOM 712 C C . THR A 1 88 ? 16.424 -3.129 -27.712 1.00 93.69 88 THR A C 1
ATOM 714 O O . THR A 1 88 ? 15.463 -2.830 -27.000 1.00 93.69 88 THR A O 1
ATOM 717 N N . LYS A 1 89 ? 16.877 -4.387 -27.798 1.00 94.12 89 LYS A N 1
ATOM 718 C CA . LYS A 1 89 ? 16.291 -5.485 -27.021 1.00 94.12 89 LYS A CA 1
ATOM 719 C C . LYS A 1 89 ? 16.453 -5.261 -25.513 1.00 94.12 89 LYS A C 1
ATOM 721 O O . LYS A 1 89 ? 15.455 -5.315 -24.798 1.00 94.12 89 LYS A O 1
ATOM 726 N N . MET A 1 90 ? 17.665 -4.946 -25.049 1.00 94.25 90 MET A N 1
ATOM 727 C CA . MET A 1 90 ? 17.933 -4.668 -23.630 1.00 94.25 90 MET A CA 1
ATOM 728 C C . MET A 1 90 ? 17.097 -3.494 -23.106 1.00 94.25 90 MET A C 1
ATOM 730 O O . MET A 1 90 ? 16.482 -3.592 -22.047 1.00 94.25 90 MET A O 1
ATOM 734 N N . SER A 1 91 ? 17.026 -2.396 -23.865 1.00 94.62 91 SER A N 1
ATOM 735 C CA . SER A 1 91 ? 16.227 -1.223 -23.499 1.00 94.62 91 SER A CA 1
ATOM 736 C C . SER A 1 91 ? 14.734 -1.553 -23.381 1.00 94.62 91 SER A C 1
ATOM 738 O O . SER A 1 91 ? 14.078 -1.158 -22.415 1.00 94.62 91 SER A O 1
ATOM 740 N N . SER A 1 92 ? 14.200 -2.340 -24.322 1.00 93.50 92 SER A N 1
ATOM 741 C CA . SER A 1 92 ? 12.803 -2.776 -24.291 1.00 93.50 92 SER A CA 1
ATOM 742 C C . SER A 1 92 ? 12.494 -3.677 -23.091 1.00 93.50 92 SER A C 1
ATOM 744 O O . SER A 1 92 ? 11.451 -3.510 -22.458 1.00 93.50 92 SER A O 1
ATOM 746 N N . GLU A 1 93 ? 13.386 -4.611 -22.755 1.00 93.56 93 GLU A N 1
ATOM 747 C CA . GLU A 1 93 ? 13.241 -5.473 -21.576 1.00 93.56 93 GLU A CA 1
ATOM 748 C C . GLU A 1 93 ? 13.284 -4.665 -20.276 1.00 93.56 93 GLU A C 1
ATOM 750 O O . GLU A 1 93 ? 12.424 -4.851 -19.414 1.00 93.56 93 GLU A O 1
ATOM 755 N N . LEU A 1 94 ? 14.204 -3.703 -20.166 1.00 91.25 94 LEU A N 1
ATOM 756 C CA . LEU A 1 94 ? 14.287 -2.816 -19.007 1.00 91.25 94 LEU A CA 1
ATOM 757 C C . LEU A 1 94 ? 13.007 -1.983 -18.829 1.00 91.25 94 LEU A C 1
ATOM 759 O O . LEU A 1 94 ? 12.489 -1.880 -17.717 1.00 91.25 94 LEU A O 1
ATOM 763 N N . GLY A 1 95 ? 12.429 -1.473 -19.921 1.00 91.38 95 GLY A N 1
ATOM 764 C CA . GLY A 1 95 ? 11.143 -0.769 -19.878 1.00 91.38 95 GLY A CA 1
ATOM 765 C C . GLY A 1 95 ? 9.968 -1.654 -19.442 1.00 91.38 95 GLY A C 1
ATOM 766 O O . GLY A 1 95 ? 9.091 -1.208 -18.696 1.00 91.38 95 GLY A O 1
ATOM 767 N N . LYS A 1 96 ? 9.954 -2.932 -19.845 1.00 91.62 96 LYS A N 1
ATOM 768 C CA . LYS A 1 96 ? 8.955 -3.907 -19.370 1.00 91.62 96 LYS A CA 1
ATOM 769 C C . LYS A 1 96 ? 9.107 -4.192 -17.875 1.00 91.62 96 LYS A C 1
ATOM 771 O O . LYS A 1 96 ? 8.110 -4.229 -17.162 1.00 91.62 96 LYS A O 1
ATOM 776 N N . LEU A 1 97 ? 10.339 -4.350 -17.390 1.00 90.25 97 LEU A N 1
ATOM 777 C CA . LEU A 1 97 ? 10.604 -4.553 -15.964 1.00 90.25 97 LEU A CA 1
ATOM 778 C C . LEU A 1 97 ? 10.175 -3.341 -15.134 1.00 90.25 97 LEU A C 1
ATOM 780 O O . LEU A 1 97 ? 9.514 -3.514 -14.114 1.00 90.25 97 LEU A O 1
ATOM 784 N N . TYR A 1 98 ? 10.488 -2.126 -15.590 1.00 88.06 98 TYR A N 1
ATOM 785 C CA . TYR A 1 98 ? 10.109 -0.903 -14.883 1.00 88.06 98 TYR A CA 1
ATOM 786 C C . TYR A 1 98 ? 8.586 -0.736 -14.804 1.00 88.06 98 TYR A C 1
ATOM 788 O O . TYR A 1 98 ? 8.048 -0.540 -13.719 1.00 88.06 98 TYR A O 1
ATOM 796 N N . SER A 1 99 ? 7.876 -0.907 -15.924 1.00 87.00 99 SER A N 1
ATOM 797 C CA . SER A 1 99 ? 6.405 -0.829 -15.949 1.00 87.00 99 SER A CA 1
ATOM 798 C C . SER A 1 99 ? 5.731 -1.919 -15.105 1.00 87.00 99 SER A C 1
ATOM 800 O O . SER A 1 99 ? 4.755 -1.647 -14.407 1.00 87.00 99 SER A O 1
ATOM 802 N N . SER A 1 100 ? 6.271 -3.141 -15.097 1.00 89.56 100 SER A N 1
ATOM 803 C CA . SER A 1 100 ? 5.788 -4.210 -14.215 1.00 89.56 100 SER A CA 1
ATOM 804 C C . SER A 1 100 ? 6.036 -3.900 -12.737 1.00 89.56 100 SER A C 1
ATOM 806 O O . SER A 1 100 ? 5.193 -4.207 -11.888 1.00 89.56 100 SER A O 1
ATOM 808 N N . LEU A 1 101 ? 7.189 -3.312 -12.407 1.00 86.56 101 LEU A N 1
ATOM 809 C CA . LEU A 1 101 ? 7.514 -2.918 -11.041 1.00 86.56 101 LEU A CA 1
ATOM 810 C C . LEU A 1 101 ? 6.598 -1.787 -10.575 1.00 86.56 101 LEU A C 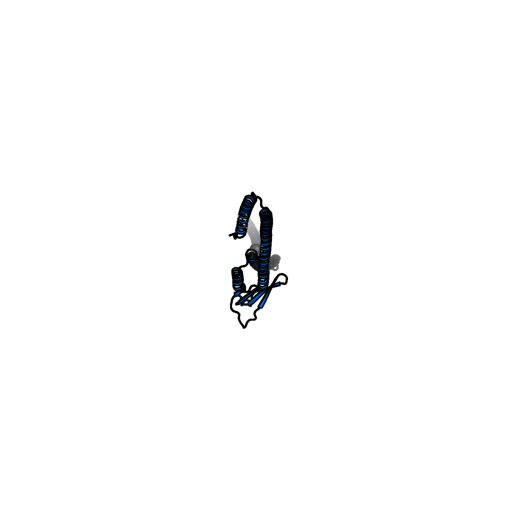1
ATOM 812 O O . LEU A 1 101 ? 6.066 -1.869 -9.475 1.00 86.56 101 LEU A O 1
ATOM 816 N N . GLU A 1 102 ? 6.354 -0.784 -11.416 1.00 86.38 102 GLU A N 1
ATOM 817 C CA . GLU A 1 102 ? 5.431 0.318 -11.136 1.00 86.38 102 GLU A CA 1
ATOM 818 C C . GLU A 1 102 ? 4.008 -0.194 -10.872 1.00 86.38 102 GLU A C 1
ATOM 820 O O . GLU A 1 102 ? 3.395 0.173 -9.868 1.00 86.38 102 GLU A O 1
ATOM 825 N N . ALA A 1 103 ? 3.516 -1.128 -11.693 1.00 85.69 103 ALA A N 1
ATOM 826 C CA . ALA A 1 103 ? 2.230 -1.784 -11.462 1.00 85.69 103 ALA A CA 1
ATOM 827 C C . ALA A 1 103 ? 2.196 -2.525 -10.112 1.00 85.69 103 ALA A C 1
ATOM 829 O O . ALA A 1 103 ? 1.246 -2.374 -9.342 1.00 85.69 103 ALA A O 1
ATOM 830 N N . THR A 1 104 ? 3.261 -3.266 -9.791 1.00 86.12 104 THR A N 1
ATOM 831 C CA . THR A 1 104 ? 3.376 -4.014 -8.527 1.00 86.12 104 THR A CA 1
ATOM 832 C C . THR A 1 104 ? 3.452 -3.078 -7.316 1.00 86.12 104 THR A C 1
ATOM 834 O O . THR A 1 104 ? 2.804 -3.321 -6.298 1.00 86.12 104 THR A O 1
ATOM 837 N N . VAL A 1 105 ? 4.225 -1.993 -7.405 1.00 84.88 105 VAL A N 1
ATOM 838 C CA . VAL A 1 105 ? 4.343 -0.972 -6.354 1.00 84.88 105 VAL A CA 1
ATOM 839 C C . VAL A 1 105 ? 2.998 -0.296 -6.126 1.00 84.88 105 VAL A C 1
ATOM 841 O O . VAL A 1 105 ? 2.592 -0.138 -4.975 1.00 84.88 105 VAL A O 1
ATOM 844 N N . ASN A 1 106 ? 2.276 0.052 -7.192 1.00 79.81 106 ASN A N 1
ATOM 845 C CA . ASN A 1 106 ? 0.959 0.669 -7.082 1.00 79.81 106 ASN A CA 1
ATOM 846 C C . ASN A 1 106 ? -0.056 -0.287 -6.430 1.00 79.81 106 ASN A C 1
ATOM 848 O O . ASN A 1 106 ? -0.748 0.094 -5.486 1.00 79.81 106 ASN A O 1
ATOM 852 N N . GLU A 1 107 ? -0.075 -1.560 -6.839 1.00 87.38 107 GLU A N 1
ATOM 853 C CA . GLU A 1 107 ? -0.924 -2.590 -6.228 1.00 87.38 107 GLU A CA 1
ATOM 854 C C . GLU A 1 107 ? -0.615 -2.770 -4.729 1.00 87.38 107 GLU A C 1
ATOM 856 O O . GLU A 1 107 ? -1.519 -2.790 -3.888 1.00 87.38 107 GLU A O 1
ATOM 861 N N . LYS A 1 108 ? 0.671 -2.868 -4.361 1.00 74.62 108 LYS A N 1
ATOM 862 C CA . LYS A 1 108 ? 1.099 -2.981 -2.957 1.00 74.62 108 LYS A CA 1
ATOM 863 C C . LYS 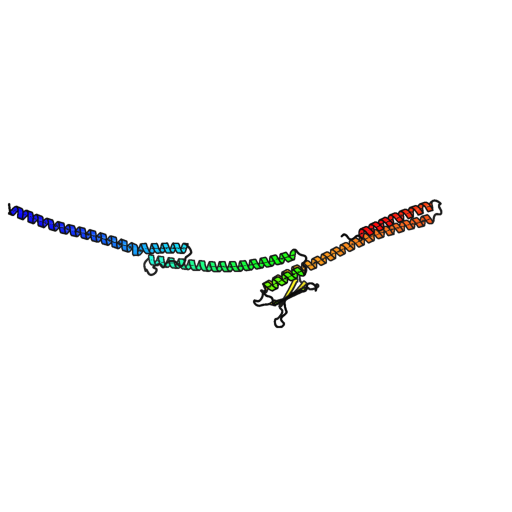A 1 108 ? 0.747 -1.729 -2.157 1.00 74.62 108 LYS A C 1
ATOM 865 O O . LYS A 1 108 ? 0.285 -1.864 -1.027 1.00 74.62 108 LYS A O 1
ATOM 870 N N . THR A 1 109 ? 0.910 -0.540 -2.735 1.00 79.81 109 THR A N 1
ATOM 871 C CA . THR A 1 109 ? 0.559 0.738 -2.096 1.00 79.81 109 THR A CA 1
ATOM 872 C C . THR A 1 109 ? -0.940 0.812 -1.818 1.00 79.81 109 THR A C 1
ATOM 874 O O . THR A 1 109 ? -1.329 1.141 -0.699 1.00 79.81 109 THR A O 1
ATOM 877 N N . GLN A 1 110 ? -1.787 0.408 -2.770 1.00 79.44 110 GLN A N 1
ATOM 878 C CA . GLN A 1 110 ? -3.237 0.350 -2.570 1.00 79.44 110 GLN A CA 1
ATOM 879 C C . GLN A 1 110 ? -3.629 -0.646 -1.471 1.00 79.44 110 GLN A C 1
ATOM 881 O O . GLN A 1 110 ? -4.369 -0.287 -0.553 1.00 79.44 110 GLN A O 1
ATOM 886 N N . LYS A 1 111 ? -3.086 -1.873 -1.498 1.00 78.06 111 LYS A N 1
ATOM 887 C CA . LYS A 1 111 ? -3.346 -2.882 -0.450 1.00 78.06 111 LYS A CA 1
ATOM 888 C C . LYS A 1 111 ? -2.891 -2.408 0.931 1.00 78.06 111 LYS A C 1
ATOM 890 O O . LYS A 1 111 ? -3.585 -2.632 1.926 1.00 78.06 111 LYS A O 1
ATOM 895 N N . LEU A 1 112 ? -1.738 -1.744 1.003 1.00 73.94 112 LEU A N 1
ATOM 896 C CA . LEU A 1 112 ? -1.195 -1.223 2.252 1.00 73.94 112 LEU A CA 1
ATOM 897 C C . LEU A 1 112 ? -2.038 -0.058 2.783 1.00 73.94 112 LEU A C 1
ATOM 899 O O . LEU A 1 112 ? -2.360 -0.051 3.966 1.00 73.94 112 LEU A O 1
ATOM 903 N N . GLN A 1 113 ? -2.480 0.866 1.925 1.00 69.94 113 GLN A N 1
ATOM 904 C CA . GLN A 1 113 ? -3.412 1.935 2.301 1.00 69.94 113 GLN A CA 1
ATOM 905 C C . GLN A 1 113 ? -4.760 1.390 2.785 1.00 69.94 113 GLN A C 1
ATOM 907 O O . GLN A 1 113 ? -5.282 1.869 3.790 1.00 69.94 113 GLN A O 1
ATOM 912 N N . GLN A 1 114 ? -5.315 0.375 2.119 1.00 73.69 114 GLN A N 1
ATOM 913 C CA . GLN A 1 114 ? -6.564 -0.269 2.538 1.00 73.69 114 GLN A CA 1
ATOM 914 C C . GLN A 1 114 ? -6.420 -0.950 3.907 1.00 73.69 114 GLN A C 1
ATOM 916 O O . GLN A 1 114 ? -7.283 -0.799 4.776 1.00 73.69 114 GLN A O 1
ATOM 921 N N . THR A 1 115 ? -5.305 -1.652 4.126 1.00 69.62 115 THR A N 1
ATOM 922 C CA . THR A 1 115 ? -4.993 -2.284 5.418 1.00 69.62 115 THR A CA 1
ATOM 923 C C . THR A 1 115 ? -4.801 -1.231 6.505 1.00 69.62 115 THR A C 1
ATOM 925 O O . THR A 1 115 ? -5.357 -1.369 7.590 1.00 69.62 115 THR A O 1
ATOM 928 N N . ASN A 1 116 ? -4.065 -0.158 6.209 1.00 74.88 116 ASN A N 1
ATOM 929 C CA . ASN A 1 116 ? -3.820 0.932 7.145 1.00 74.88 116 ASN A CA 1
ATOM 930 C C . ASN A 1 116 ? -5.135 1.611 7.552 1.00 74.88 116 ASN A C 1
ATOM 932 O O . ASN A 1 116 ? -5.427 1.659 8.738 1.00 74.88 116 ASN A O 1
ATOM 936 N N . ARG A 1 117 ? -5.992 1.991 6.589 1.00 69.12 117 ARG A N 1
ATOM 937 C CA . ARG A 1 117 ? -7.337 2.530 6.865 1.00 69.12 117 ARG A CA 1
ATOM 938 C C . ARG A 1 117 ? -8.158 1.599 7.750 1.00 69.12 117 ARG A C 1
ATOM 940 O O . ARG A 1 117 ? -8.753 2.055 8.717 1.00 69.12 117 ARG A O 1
ATOM 947 N N . SER A 1 118 ? -8.154 0.301 7.447 1.00 72.81 118 SER A N 1
ATOM 948 C CA . SER A 1 118 ? -8.873 -0.692 8.251 1.00 72.81 118 SER A CA 1
ATOM 949 C C . SER A 1 118 ? -8.337 -0.736 9.684 1.00 72.81 118 SER A C 1
ATOM 951 O O . SER A 1 118 ? -9.117 -0.648 10.626 1.00 72.81 118 SER A O 1
ATOM 953 N N . LEU A 1 119 ? -7.014 -0.800 9.868 1.00 72.62 119 LEU A N 1
ATOM 954 C CA . LEU A 1 119 ? -6.382 -0.776 11.190 1.00 72.62 119 LEU A CA 1
ATOM 955 C C . LEU A 1 119 ? -6.668 0.525 11.946 1.00 72.62 119 LEU A C 1
ATOM 957 O O . LEU A 1 119 ? -6.970 0.462 13.131 1.00 72.62 119 LEU A O 1
ATOM 961 N N . THR A 1 120 ? -6.626 1.687 11.288 1.00 66.12 120 THR A N 1
ATOM 962 C CA . THR A 1 120 ? -6.957 2.980 11.907 1.00 66.12 120 THR A CA 1
ATOM 963 C C . THR A 1 120 ? -8.407 3.014 12.370 1.00 66.12 120 THR A C 1
ATOM 965 O O . THR A 1 120 ? -8.669 3.413 13.502 1.00 66.12 120 THR A O 1
ATOM 968 N N . THR A 1 121 ? -9.344 2.551 11.538 1.00 70.69 121 THR A N 1
ATOM 969 C CA . THR A 1 121 ? -10.759 2.452 11.911 1.00 70.69 121 THR A CA 1
ATOM 970 C C . THR A 1 121 ? -10.938 1.523 13.105 1.00 70.69 121 THR A C 1
ATOM 972 O O . THR A 1 121 ? -11.599 1.907 14.066 1.00 70.69 121 THR A O 1
ATOM 975 N N . LEU A 1 122 ? -10.306 0.344 13.095 1.00 72.06 122 LEU A N 1
ATOM 976 C CA . LEU A 1 122 ? -10.362 -0.617 14.202 1.00 72.06 122 LEU A CA 1
ATOM 977 C C . LEU A 1 122 ? -9.733 -0.073 15.486 1.00 72.06 122 LEU A C 1
ATOM 979 O O . LEU A 1 122 ? -10.273 -0.283 16.568 1.00 72.06 122 LEU A O 1
ATOM 983 N N . TYR A 1 123 ? -8.619 0.643 15.376 1.00 66.94 123 TYR A N 1
ATOM 984 C CA . TYR A 1 123 ? -7.936 1.254 16.508 1.00 66.94 123 TYR A CA 1
ATOM 985 C C . TYR A 1 123 ? -8.773 2.383 17.120 1.00 66.94 123 TYR A C 1
ATOM 987 O O . TYR A 1 123 ? -8.974 2.407 18.329 1.00 66.94 123 TYR A O 1
ATOM 995 N N . HIS A 1 124 ? -9.342 3.263 16.292 1.00 63.84 124 HIS A N 1
ATOM 996 C CA . HIS A 1 124 ? -10.241 4.331 16.735 1.00 63.84 124 HIS A CA 1
ATOM 997 C C . HIS A 1 124 ? -11.497 3.766 17.414 1.00 63.84 124 HIS A C 1
ATOM 999 O O . HIS A 1 124 ? -11.897 4.210 18.487 1.00 63.84 124 HIS A O 1
ATOM 1005 N N . CYS A 1 125 ? -12.073 2.724 16.817 1.00 60.81 125 CYS A N 1
ATOM 1006 C CA . CYS A 1 125 ? -13.153 1.921 17.374 1.00 60.81 125 CYS A CA 1
ATOM 1007 C C . CYS A 1 125 ? -12.785 1.326 18.745 1.00 60.81 125 CYS A C 1
ATOM 1009 O O . CYS A 1 125 ? -13.505 1.522 19.720 1.00 60.81 125 CYS A O 1
ATOM 1011 N N . SER A 1 126 ? -11.623 0.675 18.855 1.00 60.34 126 SER A N 1
ATOM 1012 C CA . SER A 1 126 ? -11.130 0.113 20.117 1.00 60.34 126 SER A CA 1
ATOM 1013 C C . SER A 1 126 ? -10.903 1.185 21.182 1.00 60.34 126 SER A C 1
ATOM 1015 O O . SER A 1 126 ? -11.222 0.956 22.343 1.00 60.34 126 SER A O 1
ATOM 1017 N N . GLN A 1 127 ? -10.358 2.342 20.808 1.00 53.06 127 GLN A N 1
ATOM 1018 C CA . GLN A 1 127 ? -10.030 3.415 21.743 1.00 53.06 127 GLN A CA 1
ATOM 1019 C C . GLN A 1 127 ? -11.287 4.097 22.295 1.00 53.06 127 GLN A C 1
ATOM 1021 O O . GLN A 1 127 ? -11.347 4.389 23.488 1.00 53.06 127 GLN A O 1
ATOM 1026 N N . LEU A 1 128 ? -12.316 4.292 21.462 1.00 58.53 128 LEU A N 1
ATOM 1027 C CA . LEU A 1 128 ? -13.624 4.786 21.908 1.00 58.53 128 LEU A CA 1
ATOM 1028 C C . LEU A 1 128 ? -14.309 3.832 22.893 1.00 58.53 128 LEU A C 1
ATOM 1030 O O . LEU A 1 128 ? -15.067 4.272 23.753 1.00 58.53 128 LEU A O 1
ATOM 1034 N N . VAL A 1 129 ? -14.031 2.538 22.763 1.00 57.56 129 VAL A N 1
ATOM 1035 C CA . VAL A 1 129 ? -14.611 1.483 23.594 1.00 57.56 129 VAL A CA 1
ATOM 1036 C C . VAL A 1 129 ? -13.875 1.300 24.919 1.00 57.56 129 VAL A C 1
ATOM 1038 O O . VAL A 1 129 ? -14.511 0.958 25.908 1.00 57.56 129 VAL A O 1
ATOM 1041 N N . THR A 1 130 ? -12.564 1.535 24.973 1.00 54.97 130 THR A N 1
ATOM 1042 C CA . THR A 1 130 ? -11.785 1.359 26.209 1.00 54.97 130 THR A CA 1
ATOM 1043 C C . THR A 1 130 ? -11.798 2.572 27.133 1.00 54.97 130 THR A C 1
ATOM 1045 O O . THR A 1 130 ? -11.507 2.418 28.314 1.00 54.97 130 THR A O 1
ATOM 1048 N N . THR A 1 131 ? -12.101 3.773 26.632 1.00 48.41 131 THR A N 1
ATOM 1049 C CA . THR A 1 131 ? -11.941 5.014 27.418 1.00 48.41 131 THR A CA 1
ATOM 1050 C C . THR A 1 131 ? -13.228 5.606 27.985 1.00 48.41 131 THR A C 1
ATOM 1052 O O . THR A 1 131 ? -13.139 6.454 28.867 1.00 48.41 131 THR A O 1
ATOM 1055 N N . ASN A 1 132 ? -14.415 5.170 27.550 1.00 51.19 132 ASN A N 1
ATOM 1056 C CA . ASN A 1 132 ? -15.678 5.762 27.995 1.00 51.19 132 ASN A CA 1
ATOM 1057 C C . ASN A 1 132 ? -16.636 4.721 28.576 1.00 51.19 132 ASN A C 1
ATOM 1059 O O . ASN A 1 13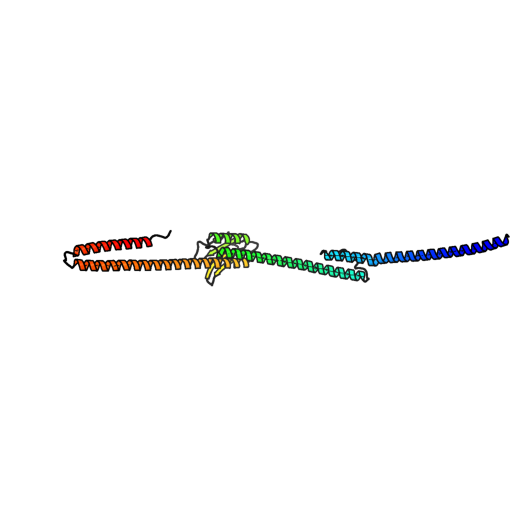2 ? -16.852 3.671 27.976 1.00 51.19 132 ASN A O 1
ATOM 1063 N N . ASN A 1 133 ? -17.293 5.082 29.688 1.00 59.97 133 ASN A N 1
ATOM 1064 C CA . ASN A 1 133 ? -18.572 4.495 30.095 1.00 59.97 133 ASN A CA 1
ATOM 1065 C C . ASN A 1 133 ? -19.484 4.517 28.866 1.00 59.97 133 ASN A C 1
ATOM 1067 O O . ASN A 1 133 ? -19.893 5.595 28.420 1.00 59.97 133 ASN A O 1
ATOM 1071 N N . ILE A 1 134 ? -19.734 3.351 28.266 1.00 65.44 134 ILE A N 1
ATOM 1072 C CA . ILE A 1 134 ? -20.554 3.273 27.061 1.00 65.44 134 ILE A CA 1
ATOM 1073 C C . ILE A 1 134 ? -21.902 3.894 27.396 1.00 65.44 134 ILE A C 1
ATOM 1075 O O . ILE A 1 134 ? -22.605 3.481 28.312 1.00 65.44 134 ILE A O 1
ATOM 1079 N N . ASN A 1 135 ? -22.226 4.946 26.663 1.00 70.44 135 ASN A N 1
ATOM 1080 C CA . ASN A 1 135 ? -23.498 5.626 26.749 1.00 70.44 135 ASN A CA 1
ATOM 1081 C C . ASN A 1 135 ? -24.256 5.299 25.465 1.00 70.44 135 ASN A C 1
ATOM 1083 O O . ASN A 1 135 ? -23.648 5.287 24.389 1.00 70.44 135 ASN A O 1
ATOM 1087 N N . GLY A 1 136 ? -25.571 5.089 25.548 1.00 72.25 136 GLY A N 1
ATOM 1088 C CA . GLY A 1 136 ? -26.417 4.831 24.378 1.00 72.25 136 GLY A CA 1
ATOM 1089 C C . GLY A 1 136 ? -26.194 5.839 23.239 1.00 72.25 136 GLY A C 1
ATOM 1090 O O . GLY A 1 136 ? -26.246 5.467 22.072 1.00 72.25 136 GLY A O 1
ATOM 1091 N N . LYS A 1 137 ? -25.810 7.086 23.558 1.00 77.12 137 LYS A N 1
ATOM 1092 C CA . LYS A 1 137 ? -25.426 8.113 22.568 1.00 77.12 137 LYS A CA 1
ATOM 1093 C C . LYS A 1 137 ? -24.177 7.765 21.746 1.00 77.12 137 LYS A C 1
ATOM 1095 O O . LYS A 1 137 ? -24.166 7.987 20.539 1.00 77.12 137 LYS A O 1
ATOM 1100 N N . ILE A 1 138 ? -23.125 7.240 22.380 1.00 78.31 138 ILE A N 1
ATOM 1101 C CA . ILE A 1 138 ? -21.878 6.858 21.691 1.00 78.31 138 ILE A CA 1
ATOM 1102 C C . ILE A 1 138 ? -22.156 5.667 20.777 1.00 78.31 138 ILE A C 1
ATOM 1104 O O . ILE A 1 138 ? -21.756 5.673 19.615 1.00 78.31 138 ILE A O 1
ATOM 1108 N N . LEU A 1 139 ? -22.899 4.683 21.285 1.00 80.94 139 LEU A N 1
ATOM 1109 C CA . LEU A 1 139 ? -23.318 3.512 20.524 1.00 80.94 139 LEU A CA 1
ATOM 1110 C C . LEU A 1 139 ? -24.122 3.922 19.281 1.00 80.94 139 LEU A C 1
ATOM 1112 O O . LEU A 1 139 ? -23.843 3.458 18.178 1.00 80.94 139 LEU A O 1
ATOM 1116 N N . GLN A 1 140 ? -25.036 4.884 19.439 1.00 84.75 140 GLN A N 1
ATOM 1117 C CA . GLN A 1 140 ? -25.799 5.453 18.333 1.00 84.75 140 GLN A CA 1
ATOM 1118 C C . GLN A 1 140 ? -24.904 6.157 17.303 1.00 84.75 140 GLN A C 1
ATOM 1120 O O . GLN A 1 140 ? -25.070 5.923 16.109 1.00 84.75 140 GLN A O 1
ATOM 1125 N N . MET A 1 141 ? -23.929 6.970 17.730 1.00 82.06 141 MET A N 1
ATOM 1126 C CA . MET A 1 141 ? -22.980 7.621 16.813 1.00 82.06 141 MET A CA 1
ATOM 1127 C C . MET A 1 141 ? -22.132 6.609 16.035 1.00 82.06 141 MET A C 1
ATOM 1129 O O . MET A 1 141 ? -21.940 6.763 14.830 1.00 82.06 141 MET A O 1
ATOM 1133 N N . VAL A 1 142 ? -21.639 5.566 16.706 1.00 83.50 142 VAL A N 1
ATOM 1134 C CA . VAL A 1 142 ? -20.857 4.497 16.073 1.00 83.50 142 VAL A CA 1
ATOM 1135 C C . VAL A 1 142 ? -21.696 3.788 15.012 1.00 83.50 142 VAL A C 1
ATOM 1137 O O . VAL A 1 142 ? -21.267 3.685 13.865 1.00 83.50 142 VAL A O 1
ATOM 1140 N N . MET A 1 143 ? -22.919 3.378 15.356 1.00 85.94 143 MET A N 1
ATOM 1141 C CA . MET A 1 143 ? -23.832 2.735 14.410 1.00 85.94 143 MET A CA 1
ATOM 1142 C C . MET A 1 143 ? -24.211 3.649 13.236 1.00 85.94 143 MET A C 1
ATOM 1144 O O . MET A 1 143 ? -24.280 3.181 12.101 1.00 85.94 143 MET A O 1
ATOM 1148 N N . GLN A 1 144 ? -24.386 4.953 13.474 1.00 86.69 144 GLN A N 1
ATOM 1149 C CA . GLN A 1 144 ? -24.675 5.935 12.425 1.00 86.69 144 GLN A CA 1
ATOM 1150 C C . GLN A 1 144 ? -23.513 6.078 11.432 1.00 86.69 144 GLN A C 1
ATOM 1152 O O . GLN A 1 144 ? -23.737 6.123 10.223 1.00 86.69 144 GLN A O 1
ATOM 1157 N N . ASN A 1 145 ? -22.276 6.125 11.933 1.00 84.31 145 ASN A N 1
ATOM 1158 C CA . ASN A 1 145 ? -21.077 6.221 11.099 1.00 84.31 145 ASN A CA 1
ATOM 1159 C C . ASN A 1 145 ? -20.868 4.963 10.252 1.00 84.31 145 ASN A C 1
ATOM 1161 O O . ASN A 1 145 ? -20.462 5.059 9.100 1.00 84.31 145 ASN A O 1
ATOM 1165 N N . ILE A 1 146 ? -21.179 3.792 10.807 1.00 83.31 146 ILE A N 1
ATOM 1166 C CA . ILE A 1 146 ? -21.113 2.520 10.081 1.00 83.31 146 ILE A CA 1
ATOM 1167 C C . ILE A 1 146 ? -22.165 2.481 8.976 1.00 83.31 146 ILE A C 1
ATOM 1169 O O . ILE A 1 146 ? -21.872 2.089 7.849 1.00 83.31 146 ILE 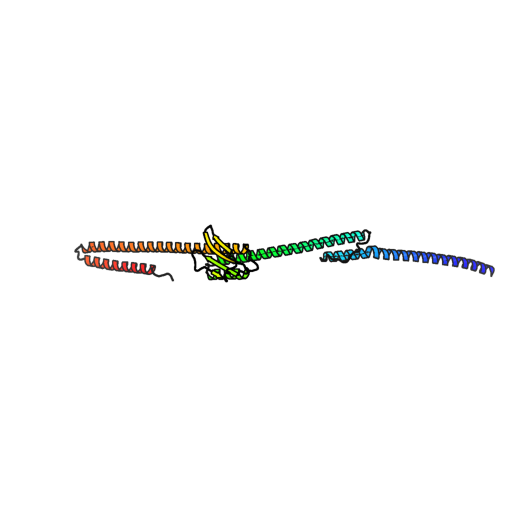A O 1
ATOM 1173 N N . MET A 1 147 ? -23.392 2.910 9.284 1.00 84.19 147 MET A N 1
ATOM 1174 C CA . MET A 1 147 ? -24.476 2.945 8.309 1.00 84.19 147 MET A CA 1
ATOM 1175 C C . MET A 1 147 ? -24.119 3.821 7.100 1.00 84.19 147 MET A C 1
ATOM 1177 O O . MET A 1 147 ? -24.401 3.434 5.966 1.00 84.19 147 MET A O 1
ATOM 1181 N N . SER A 1 148 ? -23.470 4.969 7.332 1.00 82.62 148 SER A N 1
ATOM 1182 C CA . SER A 1 148 ? -23.040 5.875 6.263 1.00 82.62 148 SER A CA 1
ATOM 1183 C C . SER A 1 148 ? -21.795 5.389 5.516 1.00 82.62 148 SER A C 1
ATOM 1185 O O . SER A 1 148 ? -21.733 5.563 4.301 1.00 82.62 148 SER A O 1
ATOM 1187 N N . SER A 1 149 ? -20.828 4.751 6.187 1.00 80.38 149 SER A N 1
ATOM 1188 C CA . SER A 1 149 ? -19.611 4.252 5.530 1.00 80.38 149 SER A CA 1
ATOM 1189 C C . SER A 1 149 ? -19.857 3.005 4.677 1.00 80.38 149 SER A C 1
ATOM 1191 O O . SER A 1 149 ? -19.324 2.895 3.576 1.00 80.38 149 SER A O 1
ATOM 1193 N N . GLU A 1 150 ? -20.687 2.081 5.163 1.00 78.25 150 GLU A N 1
ATOM 1194 C CA . GLU A 1 150 ? -20.960 0.779 4.532 1.00 78.25 150 GLU A CA 1
ATOM 1195 C C . GLU A 1 150 ? -22.258 0.775 3.697 1.00 78.25 150 GLU A C 1
ATOM 1197 O O . GLU A 1 150 ? -22.710 -0.275 3.247 1.00 78.25 150 GLU A O 1
ATOM 1202 N N . HIS A 1 151 ? -22.870 1.949 3.476 1.00 79.88 151 HIS A N 1
ATOM 1203 C CA . HIS A 1 151 ? -24.088 2.132 2.670 1.00 79.88 151 HIS A CA 1
ATOM 1204 C C . HIS A 1 151 ? -25.238 1.185 3.068 1.00 79.88 151 HIS A C 1
ATOM 1206 O O . HIS A 1 151 ? -25.960 0.658 2.219 1.00 79.88 151 HIS A O 1
ATOM 1212 N N . LEU A 1 152 ? -25.420 0.948 4.367 1.00 83.75 152 LEU A N 1
ATOM 1213 C CA . LEU A 1 152 ? -26.457 0.043 4.866 1.00 83.75 152 LEU A CA 1
ATOM 1214 C C . LEU A 1 152 ? -27.844 0.686 4.737 1.00 83.75 152 LEU A C 1
ATOM 1216 O O . LEU A 1 152 ? -28.023 1.872 5.009 1.00 83.75 152 LEU A O 1
ATOM 1220 N N . ARG A 1 153 ? -28.853 -0.107 4.359 1.00 85.06 153 ARG A N 1
ATOM 1221 C CA . ARG A 1 153 ? -30.258 0.349 4.293 1.00 85.06 153 ARG A CA 1
ATOM 1222 C C . ARG A 1 153 ? -30.942 0.295 5.653 1.00 85.06 153 ARG A C 1
ATOM 1224 O O . ARG A 1 153 ? -31.794 1.126 5.966 1.00 85.06 153 ARG A O 1
ATOM 1231 N N . TYR A 1 154 ? -30.562 -0.704 6.438 1.00 89.06 154 TYR A N 1
ATOM 1232 C CA . TYR A 1 154 ? -31.109 -0.977 7.752 1.00 89.06 154 TYR A CA 1
ATOM 1233 C C . TYR A 1 154 ? -30.019 -1.556 8.644 1.00 89.06 154 TYR A C 1
ATOM 1235 O O . TYR A 1 154 ? -29.237 -2.400 8.198 1.00 89.06 154 TYR A O 1
ATOM 1243 N N . LEU A 1 155 ? -29.988 -1.099 9.889 1.00 89.94 155 LEU A N 1
ATOM 1244 C CA . LEU A 1 155 ? -29.081 -1.570 10.921 1.00 89.94 155 LEU A CA 1
ATOM 1245 C C . LEU A 1 155 ? -29.795 -1.488 12.273 1.00 89.94 155 LEU A C 1
ATOM 1247 O O . LEU A 1 155 ? -30.200 -0.414 12.708 1.00 89.94 155 LEU A O 1
ATOM 1251 N N . GLU A 1 156 ? -29.937 -2.618 12.947 1.00 90.56 156 GLU A N 1
ATOM 1252 C CA . GLU A 1 156 ? -30.556 -2.740 14.260 1.00 90.56 156 GLU A CA 1
ATOM 1253 C C . GLU A 1 156 ? -29.621 -3.510 15.193 1.00 90.56 156 GLU A C 1
ATOM 1255 O O . GLU A 1 156 ? -29.125 -4.582 14.863 1.00 90.56 156 GLU A O 1
ATOM 1260 N N . LEU A 1 157 ? -29.384 -2.961 16.377 1.00 90.44 157 LEU A N 1
ATOM 1261 C CA . LEU A 1 157 ? -28.658 -3.613 17.456 1.00 90.44 157 LEU A CA 1
ATOM 1262 C C . LEU A 1 157 ? -29.655 -3.915 18.566 1.00 90.44 157 LEU A C 1
ATOM 1264 O O . LEU A 1 157 ? -30.244 -2.991 19.128 1.00 90.44 157 LEU A O 1
ATOM 1268 N N . LYS A 1 158 ? -29.820 -5.199 18.886 1.00 89.38 158 LYS A N 1
ATOM 1269 C CA . LYS A 1 158 ? -30.604 -5.658 20.036 1.00 89.38 158 LYS A CA 1
ATOM 1270 C C . LYS A 1 158 ? -29.672 -6.130 21.130 1.00 89.38 158 LYS A C 1
ATOM 1272 O O . LYS A 1 158 ? -28.997 -7.138 20.942 1.00 89.38 158 LYS A O 1
ATOM 1277 N N . VAL A 1 159 ? -29.636 -5.414 22.246 1.00 88.12 159 VAL A N 1
ATOM 1278 C CA . VAL A 1 159 ? -28.823 -5.772 23.410 1.00 88.12 159 VAL A CA 1
ATOM 1279 C C . VAL A 1 159 ? -29.654 -6.646 24.346 1.00 88.12 159 VAL A C 1
ATOM 1281 O O . VAL A 1 159 ? -30.781 -6.297 24.700 1.00 88.12 159 VAL A O 1
ATOM 1284 N N . LEU A 1 160 ? -29.103 -7.794 24.734 1.00 83.62 160 LEU A N 1
ATOM 1285 C CA . LEU A 1 160 ? -29.713 -8.700 25.704 1.00 83.62 160 LEU A CA 1
ATOM 1286 C C . LEU A 1 160 ? -29.595 -8.084 27.106 1.00 83.62 160 LEU A C 1
ATOM 1288 O O . LEU A 1 160 ? -28.616 -7.409 27.415 1.00 83.62 160 LEU A O 1
ATOM 1292 N N . ASP A 1 161 ? -30.618 -8.265 27.940 1.00 78.31 161 ASP A N 1
ATOM 1293 C CA . ASP A 1 161 ? -30.711 -7.714 29.305 1.00 78.31 161 ASP A CA 1
ATOM 1294 C C . ASP A 1 161 ? -30.739 -6.170 29.422 1.00 78.31 161 ASP A C 1
ATOM 1296 O O . ASP A 1 161 ? -30.701 -5.633 30.533 1.00 78.31 161 ASP A O 1
ATOM 1300 N N . ALA A 1 162 ? -30.823 -5.426 28.310 1.00 77.25 162 ALA A N 1
ATOM 1301 C CA . ALA A 1 162 ? -30.778 -3.960 28.318 1.00 77.25 162 ALA A CA 1
ATOM 1302 C C . ALA A 1 162 ? -31.574 -3.315 27.165 1.00 77.25 162 ALA A C 1
ATOM 1304 O O . ALA A 1 162 ? -31.005 -2.668 26.284 1.00 77.25 162 ALA A O 1
ATOM 1305 N N . GLU A 1 163 ? -32.908 -3.415 27.203 1.00 77.69 163 GLU A N 1
ATOM 1306 C CA . GLU A 1 163 ? -33.796 -2.902 26.140 1.00 77.69 163 GLU A CA 1
ATOM 1307 C C . GLU A 1 163 ? -33.584 -1.417 25.805 1.00 77.69 163 GLU A C 1
ATOM 1309 O O . GLU A 1 163 ? -33.709 -1.009 24.653 1.00 77.69 163 GLU A O 1
ATOM 1314 N N . HIS A 1 164 ? -33.195 -0.604 26.791 1.00 77.88 164 HIS A N 1
ATOM 1315 C CA . HIS A 1 164 ? -32.919 0.824 26.614 1.00 77.88 164 HIS A CA 1
ATOM 1316 C C . HIS A 1 164 ? -31.723 1.127 25.691 1.00 77.88 164 HIS A C 1
ATOM 1318 O O . HIS A 1 164 ? -31.489 2.282 25.346 1.00 77.88 164 HIS A O 1
ATOM 1324 N N . TRP A 1 165 ? -30.923 0.115 25.338 1.00 80.56 165 TRP A N 1
ATOM 1325 C CA . TRP A 1 165 ? -29.786 0.233 24.417 1.00 80.56 165 TRP A CA 1
ATOM 1326 C C . TRP A 1 165 ? -30.075 -0.378 23.048 1.00 80.56 165 TRP A C 1
ATOM 1328 O O . TRP A 1 165 ? -29.176 -0.450 22.210 1.00 80.56 165 TRP A O 1
ATOM 1338 N N . ASN A 1 166 ? -31.320 -0.788 22.799 1.00 86.06 166 ASN A N 1
ATOM 1339 C CA . ASN A 1 166 ? -31.738 -1.197 21.471 1.00 86.06 166 ASN A CA 1
ATOM 1340 C C . ASN A 1 166 ? -31.735 0.019 20.545 1.00 86.06 166 ASN A C 1
ATOM 1342 O O . ASN A 1 166 ? -32.394 1.026 20.809 1.00 86.06 166 ASN A O 1
ATOM 1346 N N . ILE A 1 167 ? -30.990 -0.079 19.450 1.00 87.12 167 ILE A N 1
ATOM 1347 C CA . ILE A 1 167 ? -30.839 1.005 18.481 1.00 87.12 167 ILE A CA 1
ATOM 1348 C C . ILE A 1 167 ? -31.302 0.494 17.130 1.00 87.12 167 ILE A C 1
ATOM 1350 O O . ILE A 1 167 ? -30.837 -0.539 16.660 1.00 87.12 167 ILE A O 1
ATOM 1354 N N . CYS A 1 168 ? -32.201 1.239 16.496 1.00 88.81 168 CYS A N 1
ATOM 1355 C CA . CYS A 1 168 ? -32.685 0.983 15.145 1.00 88.81 168 CYS A CA 1
ATOM 1356 C C . CYS A 1 168 ? -32.355 2.176 14.255 1.00 88.81 168 CYS A C 1
ATOM 1358 O O . CYS A 1 168 ? -32.758 3.301 14.553 1.00 88.81 168 CYS A O 1
ATOM 1360 N N . LEU A 1 169 ? -31.658 1.924 13.151 1.00 86.75 169 LEU A N 1
ATOM 1361 C CA . LEU A 1 169 ? -31.316 2.912 12.139 1.00 86.75 169 LEU A CA 1
ATOM 1362 C C . LEU A 1 169 ? -31.818 2.450 10.766 1.00 86.75 169 LEU A C 1
ATOM 1364 O O . LEU A 1 169 ? -31.598 1.312 10.346 1.00 86.75 169 LEU A O 1
ATOM 1368 N N . GLY A 1 170 ? -32.477 3.358 10.046 1.00 84.88 170 GLY A N 1
ATOM 1369 C CA . GLY A 1 170 ? -33.038 3.088 8.722 1.00 84.88 170 GLY A CA 1
ATOM 1370 C C . GLY A 1 170 ? -34.415 2.430 8.741 1.00 84.88 170 GLY A C 1
ATOM 1371 O O . GLY A 1 170 ? -35.095 2.376 9.763 1.00 84.88 170 GLY A O 1
ATOM 1372 N N . THR A 1 171 ? -34.839 1.944 7.574 1.00 81.88 171 THR A N 1
ATOM 1373 C CA . THR A 1 171 ? -36.143 1.290 7.388 1.00 81.88 171 THR A CA 1
ATOM 1374 C C . THR A 1 171 ? -35.947 -0.133 6.890 1.00 81.88 171 THR A C 1
ATOM 1376 O O . THR A 1 171 ? -35.286 -0.366 5.879 1.00 81.88 171 THR A O 1
ATOM 1379 N N . LYS A 1 172 ? -36.528 -1.096 7.612 1.00 84.06 172 LYS A N 1
ATOM 1380 C CA . LYS A 1 172 ? -36.466 -2.512 7.248 1.00 84.06 172 LYS A CA 1
ATOM 1381 C C . LYS A 1 172 ? -37.277 -2.750 5.978 1.00 84.06 172 LYS A C 1
ATOM 1383 O O . LYS A 1 172 ? -38.481 -2.499 5.951 1.00 84.06 172 LYS A O 1
ATOM 1388 N N . GLN A 1 173 ? -36.632 -3.257 4.933 1.00 81.44 173 GLN A N 1
ATOM 1389 C CA . GLN A 1 173 ? -37.307 -3.614 3.689 1.00 81.44 173 GLN A CA 1
ATOM 1390 C C . GLN A 1 173 ? -37.824 -5.057 3.768 1.00 81.44 173 GLN A C 1
ATOM 1392 O O . GLN A 1 173 ? -37.028 -5.955 4.040 1.00 81.44 173 GLN A O 1
ATOM 1397 N N . PRO A 1 174 ? -39.121 -5.316 3.512 1.00 79.00 174 PRO A N 1
ATOM 1398 C CA . PRO A 1 174 ? -39.697 -6.657 3.639 1.00 79.00 174 PRO A CA 1
ATOM 1399 C C . PRO A 1 174 ? -39.211 -7.634 2.558 1.00 79.00 174 PRO A C 1
ATOM 1401 O O . PRO A 1 174 ? -39.253 -8.838 2.772 1.00 79.00 174 PRO A O 1
ATOM 1404 N N . LEU A 1 175 ? -38.743 -7.128 1.410 1.00 75.69 175 LEU A N 1
ATOM 1405 C CA . LEU A 1 175 ? -38.271 -7.945 0.284 1.00 75.69 175 LEU A CA 1
ATOM 1406 C C . LEU A 1 175 ? -36.819 -8.435 0.421 1.00 75.69 175 LEU A C 1
ATOM 1408 O O . LEU A 1 175 ? -36.400 -9.273 -0.372 1.00 75.69 175 LEU A O 1
ATOM 1412 N N . ILE A 1 176 ? -36.040 -7.894 1.361 1.00 76.56 176 ILE A N 1
ATOM 1413 C CA . ILE A 1 176 ? -34.617 -8.224 1.517 1.00 76.56 176 ILE A CA 1
ATOM 1414 C C . ILE A 1 176 ? -34.437 -9.006 2.814 1.00 76.56 176 ILE A C 1
ATOM 1416 O O . ILE A 1 176 ? -34.840 -8.546 3.885 1.00 76.56 176 ILE A O 1
ATOM 1420 N N . GLU A 1 177 ? -33.811 -10.178 2.727 1.00 80.75 177 GLU A N 1
ATOM 1421 C CA . GLU A 1 177 ? -33.498 -10.987 3.901 1.00 80.75 177 GLU A CA 1
ATOM 1422 C C . GLU A 1 177 ? -32.566 -10.214 4.843 1.00 80.75 177 GLU A C 1
ATOM 1424 O O . GLU A 1 177 ? -31.573 -9.613 4.428 1.00 80.75 177 GLU A O 1
ATOM 1429 N N . CYS A 1 178 ? -32.935 -10.168 6.122 1.00 84.31 178 CYS A N 1
ATOM 1430 C CA . CYS A 1 178 ? -32.156 -9.471 7.131 1.00 84.31 178 CYS A CA 1
ATOM 1431 C C . CYS A 1 178 ? -31.031 -10.389 7.596 1.00 84.31 178 CYS A C 1
ATOM 1433 O O . CYS A 1 178 ? -31.297 -11.447 8.163 1.00 84.31 178 CYS A O 1
ATOM 1435 N N . GLN A 1 179 ? -29.788 -9.975 7.378 1.00 87.06 179 GLN A N 1
ATOM 1436 C CA . GLN A 1 179 ? -28.640 -10.712 7.880 1.00 87.06 179 GLN A CA 1
ATOM 1437 C C . GLN A 1 179 ? -28.464 -10.427 9.367 1.00 87.06 179 GLN A C 1
ATOM 1439 O O . GLN A 1 179 ? -28.808 -9.344 9.850 1.00 87.06 179 GLN A O 1
ATOM 1444 N N . GLN A 1 180 ? -27.961 -11.423 10.090 1.00 88.50 180 GLN A N 1
ATOM 1445 C CA . GLN A 1 180 ? -27.723 -11.331 11.522 1.00 88.50 180 GLN A CA 1
ATOM 1446 C C . GLN A 1 180 ? -26.276 -11.677 11.851 1.00 88.50 180 GLN A C 1
ATOM 1448 O O . GLN A 1 180 ? -25.659 -12.540 11.226 1.00 88.50 180 GLN A O 1
ATOM 1453 N N . THR A 1 181 ? -25.722 -10.973 12.826 1.00 87.75 181 THR A N 1
ATOM 1454 C CA . THR A 1 181 ? -24.378 -11.203 13.343 1.00 87.75 181 THR A CA 1
ATOM 1455 C C . THR A 1 181 ? -24.453 -11.198 14.859 1.00 87.75 181 THR A C 1
ATOM 1457 O O . THR A 1 181 ? -24.872 -10.214 15.472 1.00 87.75 181 THR A O 1
ATOM 1460 N N . GLU A 1 182 ? -24.089 -12.324 15.461 1.00 89.00 182 GLU A N 1
ATOM 1461 C CA . GLU A 1 182 ? -24.102 -12.481 16.910 1.00 89.00 182 GLU A CA 1
ATOM 1462 C C . GLU A 1 182 ? -22.939 -11.715 17.538 1.00 89.00 182 GLU A C 1
ATOM 1464 O O . GLU A 1 182 ? -21.799 -11.756 17.070 1.00 89.00 182 GLU A O 1
ATOM 1469 N N . VAL A 1 183 ? -23.244 -10.992 18.610 1.00 87.75 183 VAL A N 1
ATOM 1470 C CA . VAL A 1 183 ? -22.279 -10.242 19.406 1.00 87.75 183 VAL A CA 1
ATOM 1471 C C . VAL A 1 183 ? -22.084 -11.017 20.701 1.00 87.75 183 VAL A C 1
ATOM 1473 O O . VAL A 1 183 ? -22.795 -10.809 21.685 1.00 87.75 183 VAL A O 1
ATOM 1476 N N . SER A 1 184 ? -21.134 -11.947 20.678 1.00 86.88 184 SER A N 1
ATOM 1477 C CA . SER A 1 184 ? -20.818 -12.825 21.806 1.00 86.88 184 SER A CA 1
ATOM 1478 C C . SER A 1 184 ? -19.404 -12.596 22.336 1.00 86.88 184 SER A C 1
ATOM 1480 O O . SER A 1 184 ? -18.483 -12.308 21.566 1.00 86.88 184 SER A O 1
ATOM 1482 N N . MET A 1 185 ? -19.216 -12.776 23.641 1.00 84.06 185 MET A N 1
ATOM 1483 C CA . MET A 1 185 ? -17.917 -12.734 24.317 1.00 84.06 185 MET A CA 1
ATOM 1484 C C . MET A 1 185 ? -17.858 -13.884 25.328 1.00 84.06 185 MET A C 1
ATOM 1486 O O . MET A 1 185 ? -18.820 -14.100 26.053 1.00 84.06 185 MET A O 1
ATOM 1490 N N . GLU A 1 186 ? -16.765 -14.655 25.345 1.00 80.38 186 GLU A N 1
ATOM 1491 C CA . GLU A 1 186 ? -16.559 -15.780 26.287 1.00 80.38 186 GLU A CA 1
ATOM 1492 C C . GLU A 1 186 ? -17.704 -16.822 26.341 1.00 80.38 186 GLU A C 1
ATOM 1494 O O . GLU A 1 186 ? -17.925 -17.472 27.356 1.00 80.38 186 GLU A O 1
ATOM 1499 N N . GLY A 1 187 ? -18.422 -17.019 25.229 1.00 80.38 187 GLY A N 1
ATOM 1500 C CA . GLY A 1 187 ? -19.539 -17.970 25.136 1.00 80.38 187 GLY A CA 1
ATOM 1501 C C . GLY A 1 187 ? -20.895 -17.413 25.586 1.00 80.38 187 GLY A C 1
ATOM 1502 O O . GLY A 1 187 ? -21.907 -18.090 25.427 1.00 80.38 187 GLY A O 1
ATOM 1503 N N . GLU A 1 188 ? -20.943 -16.175 26.077 1.00 85.69 188 GLU A N 1
ATOM 1504 C CA . GLU A 1 188 ? -22.179 -15.460 26.381 1.00 85.69 188 GLU A CA 1
ATOM 1505 C C . GLU A 1 188 ? -22.580 -14.562 25.203 1.00 85.69 188 GLU A C 1
ATOM 1507 O O . GLU A 1 188 ? -21.763 -13.811 24.661 1.00 85.69 188 GLU A O 1
ATOM 1512 N N . THR A 1 189 ? -23.849 -14.623 24.793 1.00 87.94 189 THR A N 1
ATOM 1513 C CA . THR A 1 189 ? -24.390 -13.702 23.782 1.00 87.94 189 THR A CA 1
ATOM 1514 C C . THR A 1 189 ? -24.845 -12.428 24.479 1.00 87.94 189 THR A C 1
ATOM 1516 O O . THR A 1 189 ? -25.669 -12.483 25.385 1.00 87.94 189 THR A O 1
ATOM 1519 N N . LEU A 1 190 ? -24.314 -11.281 24.058 1.00 88.56 190 LEU A N 1
ATOM 1520 C CA . LEU A 1 190 ? -24.588 -9.975 24.669 1.00 88.56 190 LEU A CA 1
ATOM 1521 C C . LEU A 1 190 ? -25.537 -9.136 23.816 1.00 88.56 190 LEU A C 1
ATOM 1523 O O . LEU A 1 190 ? -26.313 -8.340 24.339 1.00 88.56 190 LEU A O 1
ATOM 1527 N N . ALA A 1 191 ? -25.472 -9.294 22.495 1.00 90.62 191 ALA A N 1
ATOM 1528 C CA . ALA A 1 191 ? -26.355 -8.609 21.565 1.00 90.62 191 ALA A CA 1
ATOM 1529 C C . ALA A 1 191 ? -26.467 -9.354 20.228 1.00 90.62 191 ALA A C 1
ATOM 1531 O O . ALA A 1 191 ? -25.679 -10.248 19.916 1.00 90.62 191 ALA A O 1
ATOM 1532 N N . VAL A 1 192 ? -27.433 -8.945 19.410 1.00 91.00 192 VAL A N 1
ATOM 1533 C CA . VAL A 1 192 ? -27.585 -9.399 18.026 1.00 91.00 192 VAL A CA 1
ATOM 1534 C C . VAL A 1 192 ? -27.696 -8.188 17.109 1.00 91.00 192 VAL A C 1
ATOM 1536 O O . VAL A 1 192 ? -28.553 -7.318 17.293 1.00 91.00 192 VAL A O 1
ATOM 1539 N N . LEU A 1 193 ? -26.815 -8.142 16.113 1.00 90.88 193 LEU A N 1
ATOM 1540 C CA . LEU A 1 193 ? -26.800 -7.145 15.050 1.00 90.88 193 LEU A CA 1
ATOM 1541 C C . LEU A 1 193 ? -27.615 -7.651 13.864 1.00 90.88 193 LEU A C 1
ATOM 1543 O O . LEU A 1 193 ? -27.253 -8.650 13.256 1.00 90.88 193 LEU A O 1
ATOM 1547 N N . HIS A 1 194 ? -28.672 -6.938 13.504 1.00 90.44 194 HIS A N 1
ATOM 1548 C CA . HIS A 1 194 ? -29.512 -7.191 12.340 1.00 90.44 194 HIS A CA 1
ATOM 1549 C C . HIS A 1 194 ? -29.245 -6.119 11.286 1.00 90.44 194 HIS A C 1
ATOM 1551 O O . HIS A 1 194 ? -29.263 -4.931 11.599 1.00 90.44 194 HIS A O 1
ATOM 1557 N N . TRP A 1 195 ? -28.997 -6.495 10.036 1.00 90.25 195 TRP A N 1
ATOM 1558 C CA . TRP A 1 195 ? -28.645 -5.525 9.003 1.00 90.25 195 TRP A CA 1
ATOM 1559 C C . TRP A 1 195 ? -29.103 -5.935 7.602 1.00 90.25 195 TRP A C 1
ATOM 1561 O O . TRP A 1 195 ? -29.268 -7.113 7.288 1.00 90.25 195 TRP A O 1
ATOM 1571 N N . GLN A 1 196 ? -29.327 -4.931 6.750 1.00 89.25 196 GLN A N 1
ATOM 1572 C CA . GLN A 1 196 ? -29.640 -5.107 5.330 1.00 89.25 196 GLN A CA 1
ATOM 1573 C C . GLN A 1 196 ? -28.681 -4.271 4.484 1.00 89.25 196 GLN A C 1
ATOM 1575 O O . GLN A 1 196 ? -28.609 -3.043 4.614 1.00 89.25 196 GLN A O 1
ATOM 1580 N N . ALA A 1 197 ? -27.956 -4.954 3.601 1.00 83.38 197 ALA A N 1
ATOM 1581 C CA . ALA A 1 197 ? -27.004 -4.351 2.682 1.00 83.38 197 ALA A CA 1
ATOM 1582 C C . ALA A 1 197 ? -27.671 -3.355 1.718 1.00 83.38 197 ALA A C 1
ATOM 1584 O O . ALA A 1 197 ? -28.755 -3.609 1.183 1.00 83.38 197 ALA A O 1
ATOM 1585 N N . GLY A 1 198 ? -26.996 -2.236 1.455 1.00 78.19 198 GLY A N 1
ATOM 1586 C CA . GLY A 1 198 ? -27.216 -1.462 0.237 1.00 78.19 198 GLY A CA 1
ATOM 1587 C C . GLY A 1 198 ? -26.366 -1.982 -0.920 1.00 78.19 198 GLY A C 1
ATOM 1588 O O . GLY A 1 198 ? -25.685 -2.998 -0.810 1.00 78.19 198 GLY A O 1
ATOM 1589 N N . LEU A 1 199 ? -26.441 -1.288 -2.055 1.00 72.25 199 LEU A N 1
ATOM 1590 C CA . LEU A 1 199 ? -25.516 -1.480 -3.170 1.00 72.25 199 LEU A CA 1
ATOM 1591 C C . LEU A 1 199 ? -24.545 -0.291 -3.170 1.00 72.25 199 LEU A C 1
ATOM 1593 O O . LEU A 1 199 ? -25.032 0.843 -3.186 1.00 72.25 199 LEU A O 1
ATOM 1597 N N . PRO A 1 200 ? -23.219 -0.518 -3.189 1.00 73.06 200 PRO A N 1
ATOM 1598 C CA . PRO A 1 200 ? -22.530 -1.817 -3.136 1.00 73.06 200 PRO A CA 1
ATOM 1599 C C . PRO A 1 200 ? -22.670 -2.525 -1.773 1.00 73.06 200 PRO A C 1
ATOM 1601 O O . PRO A 1 200 ? -22.865 -1.870 -0.753 1.00 73.06 200 PRO A O 1
ATOM 1604 N N . CYS A 1 201 ? -22.601 -3.862 -1.771 1.00 72.44 201 CYS A N 1
ATOM 1605 C CA . CYS A 1 201 ? -22.760 -4.671 -0.560 1.00 72.44 201 CYS A CA 1
ATOM 1606 C C . CYS A 1 201 ? -21.588 -4.470 0.423 1.00 72.44 201 CYS A C 1
ATOM 1608 O O . CYS A 1 201 ? -20.441 -4.406 -0.027 1.00 72.44 201 CYS A O 1
ATOM 1610 N N . PRO A 1 202 ? -21.858 -4.414 1.740 1.00 76.12 202 PRO A N 1
ATOM 1611 C CA . PRO A 1 202 ? -20.835 -4.228 2.762 1.00 76.12 202 PRO A CA 1
ATOM 1612 C C . PRO A 1 202 ? -19.911 -5.448 2.847 1.00 76.12 202 PRO A C 1
ATOM 1614 O O . PRO A 1 202 ? -20.326 -6.581 2.579 1.00 76.12 202 PRO A O 1
ATOM 1617 N N . ASP A 1 203 ? -18.659 -5.229 3.249 1.00 79.62 203 ASP A N 1
ATOM 1618 C CA . ASP A 1 203 ? -17.721 -6.328 3.493 1.00 79.62 203 ASP A CA 1
ATOM 1619 C C . ASP A 1 203 ? -18.105 -7.072 4.785 1.00 79.62 203 ASP A C 1
ATOM 1621 O O . ASP A 1 203 ? -18.197 -6.487 5.870 1.00 79.62 203 ASP A O 1
ATOM 1625 N N . LEU A 1 204 ? -18.284 -8.394 4.690 1.00 80.12 204 LEU A N 1
ATOM 1626 C CA . LEU A 1 204 ? -18.595 -9.262 5.829 1.00 80.12 204 LEU A CA 1
ATOM 1627 C C . LEU A 1 204 ? -17.527 -9.156 6.930 1.00 80.12 204 LEU A C 1
ATOM 1629 O O . LEU A 1 204 ? -17.836 -9.259 8.121 1.00 80.12 204 LEU A O 1
ATOM 1633 N N . ARG A 1 205 ? -16.264 -8.907 6.553 1.00 80.50 205 ARG A N 1
ATOM 1634 C CA . ARG A 1 205 ? -15.172 -8.717 7.515 1.00 80.50 205 ARG A CA 1
ATOM 1635 C C . ARG A 1 205 ? -15.376 -7.469 8.368 1.00 80.50 205 ARG A C 1
ATOM 1637 O O . ARG A 1 205 ? -15.092 -7.515 9.566 1.00 80.50 205 ARG A O 1
ATOM 1644 N N . THR A 1 206 ? -15.883 -6.384 7.785 1.00 81.31 206 THR A N 1
ATOM 1645 C CA . THR A 1 206 ? -16.223 -5.171 8.536 1.00 81.31 206 THR A CA 1
ATOM 1646 C C . THR A 1 206 ? -17.306 -5.479 9.562 1.00 81.31 206 THR A C 1
ATOM 1648 O O . THR A 1 206 ? -17.117 -5.189 10.740 1.00 81.31 206 THR A O 1
ATOM 1651 N N . MET A 1 207 ? -18.383 -6.159 9.159 1.00 83.56 207 MET A N 1
ATOM 1652 C CA . MET A 1 207 ? -19.477 -6.523 10.070 1.00 83.56 207 MET A CA 1
ATOM 1653 C C . MET A 1 207 ? -19.013 -7.407 11.233 1.00 83.56 207 MET A C 1
ATOM 1655 O O . MET A 1 207 ? -19.386 -7.164 12.380 1.00 83.56 207 MET A O 1
ATOM 1659 N N . ASN A 1 208 ? -18.132 -8.375 10.973 1.00 84.56 208 ASN A N 1
ATOM 1660 C CA . ASN A 1 208 ? -17.577 -9.218 12.031 1.00 84.56 208 ASN A CA 1
ATOM 1661 C C . ASN A 1 208 ? -16.680 -8.430 13.001 1.00 84.56 208 ASN A C 1
ATOM 1663 O O . ASN A 1 208 ? -16.756 -8.601 14.216 1.00 84.56 208 ASN A O 1
ATOM 1667 N N . ASN A 1 209 ? -15.851 -7.518 12.486 1.00 81.88 209 ASN A N 1
ATOM 1668 C CA . ASN A 1 209 ? -15.029 -6.658 13.335 1.00 81.88 209 ASN A CA 1
ATOM 1669 C C . ASN A 1 209 ? -15.882 -5.744 14.228 1.00 81.88 209 ASN A C 1
ATOM 1671 O O . ASN A 1 209 ? -15.535 -5.508 15.385 1.00 81.88 209 ASN A O 1
ATOM 1675 N N . LEU A 1 210 ? -17.002 -5.245 13.702 1.00 83.31 210 LEU A N 1
ATOM 1676 C CA . LEU A 1 210 ? -17.958 -4.448 14.464 1.00 83.31 210 LEU A CA 1
ATOM 1677 C C . LEU A 1 210 ? -18.607 -5.263 15.578 1.00 83.31 210 LEU A C 1
ATOM 1679 O O . LEU A 1 210 ? -18.667 -4.790 16.711 1.00 83.31 210 LEU A O 1
ATOM 1683 N N . ALA A 1 211 ? -19.017 -6.498 15.287 1.00 86.19 211 ALA A N 1
ATOM 1684 C CA . ALA A 1 211 ? -19.529 -7.407 16.304 1.00 86.19 211 ALA A CA 1
ATOM 1685 C C . ALA A 1 211 ? -18.488 -7.662 17.408 1.00 86.19 211 ALA A C 1
ATOM 1687 O O . ALA A 1 211 ? -18.817 -7.567 18.584 1.00 86.19 211 ALA A O 1
ATOM 1688 N N . GLN A 1 212 ? -17.215 -7.880 17.058 1.00 83.81 212 GLN A N 1
ATOM 1689 C CA . GLN A 1 212 ? -16.143 -8.056 18.049 1.00 83.81 212 GLN A CA 1
ATOM 1690 C C . GLN A 1 212 ? -15.847 -6.801 18.874 1.00 83.81 212 GLN A C 1
ATOM 1692 O O . GLN A 1 212 ? -15.478 -6.891 20.045 1.00 83.81 212 GLN A O 1
ATOM 1697 N N . MET A 1 213 ? -15.943 -5.618 18.268 1.00 82.25 213 MET A N 1
ATOM 1698 C CA . MET A 1 213 ? -15.802 -4.371 19.009 1.00 82.25 213 MET A CA 1
ATOM 1699 C C . MET A 1 213 ? -16.927 -4.265 20.038 1.00 82.25 213 MET A C 1
ATOM 1701 O O . MET A 1 213 ? -16.648 -4.110 21.224 1.00 82.25 213 MET A O 1
ATOM 1705 N N . LEU A 1 214 ? -18.177 -4.395 19.586 1.00 84.69 214 LEU A N 1
ATOM 1706 C CA . LEU A 1 214 ? -19.359 -4.277 20.433 1.00 84.69 214 LEU A CA 1
ATOM 1707 C C . LEU A 1 214 ? -19.408 -5.350 21.519 1.00 84.69 214 LEU A C 1
ATOM 1709 O O . LEU A 1 214 ? -19.847 -5.051 22.626 1.00 84.69 214 LEU A O 1
ATOM 1713 N N . SER A 1 215 ? -18.932 -6.568 21.245 1.00 87.19 215 SER A N 1
ATOM 1714 C CA . SER A 1 215 ? -18.914 -7.638 22.243 1.00 87.19 215 SER A CA 1
ATOM 1715 C C . SER A 1 215 ? -18.009 -7.275 23.413 1.00 87.19 215 SER A C 1
ATOM 1717 O O . SER A 1 215 ? -18.448 -7.338 24.557 1.00 87.19 215 SER A O 1
ATOM 1719 N N . ARG A 1 216 ? -16.796 -6.777 23.143 1.00 82.56 216 ARG A N 1
ATOM 1720 C CA . ARG A 1 216 ? -15.877 -6.279 24.181 1.00 82.56 216 ARG A CA 1
ATOM 1721 C C . ARG A 1 216 ? -16.472 -5.105 24.949 1.00 82.56 216 ARG A C 1
ATOM 1723 O O . ARG A 1 216 ? -16.387 -5.076 26.173 1.00 82.56 216 ARG A O 1
ATOM 1730 N N . SER A 1 217 ? -17.083 -4.160 24.233 1.00 81.06 217 SER A N 1
ATOM 1731 C CA . SER A 1 217 ? -17.744 -2.988 24.812 1.00 81.06 217 SER A CA 1
ATOM 1732 C C . SER A 1 217 ? -18.831 -3.385 25.812 1.00 81.06 217 SER A C 1
ATOM 1734 O O . SER A 1 217 ? -18.791 -3.005 26.981 1.00 81.06 217 SER A O 1
ATOM 1736 N N . LEU A 1 218 ? -19.807 -4.164 25.346 1.00 83.25 218 LEU A N 1
ATOM 1737 C CA . LEU A 1 218 ? -20.965 -4.571 26.134 1.00 83.25 218 LEU A CA 1
ATOM 1738 C C . LEU A 1 218 ? -20.552 -5.462 27.304 1.00 83.25 218 LEU A C 1
ATOM 1740 O O . LEU A 1 218 ? -21.072 -5.285 28.404 1.00 83.25 218 LEU A O 1
ATOM 1744 N N . TYR A 1 219 ? -19.583 -6.357 27.086 1.00 84.75 219 TYR A N 1
ATOM 1745 C CA . TYR A 1 219 ? -19.037 -7.212 28.136 1.00 84.75 219 TYR A CA 1
ATOM 1746 C C . TYR A 1 219 ? -18.406 -6.372 29.246 1.00 84.75 219 TYR A C 1
ATOM 1748 O O . TYR A 1 219 ? -18.764 -6.520 30.409 1.00 84.75 219 TYR A O 1
ATOM 1756 N N . PHE A 1 220 ? -17.531 -5.424 28.889 1.00 81.69 220 PHE A N 1
ATOM 1757 C CA . PHE A 1 220 ? -16.873 -4.556 29.864 1.00 81.69 220 PHE A CA 1
ATOM 1758 C C . PHE A 1 220 ? -17.884 -3.747 30.685 1.00 81.69 220 PHE A C 1
ATOM 1760 O O . PHE A 1 220 ? -17.796 -3.717 31.909 1.00 81.69 220 PHE A O 1
ATOM 1767 N N . HIS A 1 221 ? -18.890 -3.157 30.033 1.00 80.88 221 HIS A N 1
ATOM 1768 C CA . HIS A 1 221 ? -19.946 -2.417 30.727 1.00 80.88 221 HIS A CA 1
ATOM 1769 C C . HIS A 1 221 ? -20.775 -3.310 31.667 1.00 80.88 221 HIS A C 1
ATOM 1771 O O . HIS A 1 221 ? -21.087 -2.903 32.789 1.00 80.88 221 HIS A O 1
ATOM 1777 N N . LYS A 1 222 ? -21.117 -4.537 31.245 1.00 82.62 222 LYS A N 1
ATOM 1778 C CA . LYS A 1 222 ? -21.831 -5.511 32.087 1.00 82.62 222 LYS A CA 1
ATOM 1779 C C . LYS A 1 222 ? -21.003 -5.880 33.322 1.00 82.62 222 LYS A C 1
ATOM 1781 O O . LYS A 1 222 ? -21.517 -5.788 34.437 1.00 82.62 222 LYS A O 1
ATOM 1786 N N . THR A 1 223 ? -19.728 -6.215 33.135 1.00 82.62 223 THR A N 1
ATOM 1787 C CA . THR A 1 223 ? -18.801 -6.584 34.216 1.00 82.62 223 THR A CA 1
ATOM 1788 C C . THR A 1 223 ? -18.554 -5.427 35.183 1.00 82.62 223 THR A C 1
ATOM 1790 O O . THR A 1 223 ? -18.602 -5.619 36.396 1.00 82.62 223 THR A O 1
ATOM 1793 N N . GLN A 1 224 ? -18.368 -4.206 34.675 1.00 82.12 224 GLN A N 1
ATOM 1794 C CA . GLN A 1 224 ? -18.200 -3.017 35.513 1.00 82.12 224 GLN A CA 1
ATOM 1795 C C . GLN A 1 224 ? -19.431 -2.781 36.397 1.00 82.12 224 GLN A C 1
ATOM 1797 O O . GLN A 1 224 ? -19.299 -2.589 37.605 1.00 82.12 224 GLN A O 1
ATOM 1802 N N . ARG A 1 225 ? -20.640 -2.874 35.828 1.00 82.56 225 ARG A N 1
ATOM 1803 C CA . ARG A 1 225 ? -21.889 -2.722 36.586 1.00 82.56 225 ARG A CA 1
ATOM 1804 C C . ARG A 1 225 ? -22.050 -3.800 37.662 1.00 82.56 225 ARG A C 1
ATOM 1806 O O . ARG A 1 225 ? -22.534 -3.503 38.752 1.00 82.56 225 ARG A O 1
ATOM 1813 N N . GLN A 1 226 ? -21.648 -5.039 37.377 1.00 86.06 226 GLN A N 1
ATOM 1814 C CA . GLN A 1 226 ? -21.638 -6.114 38.374 1.00 86.06 226 GLN A CA 1
ATOM 1815 C C . GLN A 1 226 ? -20.657 -5.812 39.514 1.00 86.06 226 GLN A C 1
ATOM 1817 O O . GLN A 1 226 ? -21.004 -5.988 40.680 1.00 86.06 226 GLN A O 1
ATOM 1822 N N . GLN A 1 227 ? -19.465 -5.300 39.202 1.00 83.12 227 GLN A N 1
ATOM 1823 C CA . GLN A 1 227 ? -18.472 -4.927 40.209 1.00 83.12 227 GLN A CA 1
ATOM 1824 C C . GLN A 1 227 ? -18.948 -3.761 41.088 1.00 83.12 227 GLN A C 1
ATOM 1826 O O . GLN A 1 227 ? -18.808 -3.823 42.306 1.00 83.12 227 GLN A O 1
ATOM 1831 N N . GLU A 1 228 ? -19.570 -2.735 40.501 1.00 83.50 228 GLU A N 1
ATOM 1832 C CA . GLU A 1 228 ? -20.179 -1.626 41.249 1.00 83.50 228 GLU A CA 1
ATOM 1833 C C . GLU A 1 228 ? -21.274 -2.126 42.202 1.00 83.50 228 GLU A C 1
ATOM 1835 O O . GLU A 1 228 ? -21.327 -1.718 43.361 1.00 83.50 228 GLU A O 1
ATOM 1840 N N . GLN A 1 229 ? -22.122 -3.058 41.756 1.00 85.31 229 GLN A N 1
ATOM 1841 C CA . GLN A 1 229 ? -23.145 -3.663 42.614 1.00 85.31 229 GLN A CA 1
ATOM 1842 C C . GLN A 1 229 ? -22.541 -4.467 43.770 1.00 85.31 229 GLN A C 1
ATOM 1844 O O . GLN A 1 229 ? -23.052 -4.384 44.888 1.00 85.31 229 GLN A O 1
ATOM 1849 N N . LEU A 1 230 ? -21.458 -5.209 43.525 1.00 88.62 230 LEU A N 1
ATOM 1850 C CA . LEU A 1 230 ? -20.742 -5.946 44.568 1.00 88.62 230 LEU A CA 1
ATOM 1851 C C . LEU A 1 230 ? -20.112 -5.001 45.599 1.00 88.62 230 LEU A C 1
ATOM 1853 O O . LEU A 1 230 ? -20.276 -5.230 46.794 1.00 88.62 230 LEU A O 1
ATOM 1857 N N . LEU A 1 231 ? -19.477 -3.911 45.155 1.00 86.12 231 LEU A N 1
ATOM 1858 C CA . LEU A 1 231 ? -18.912 -2.891 46.045 1.00 86.12 231 LEU A CA 1
ATOM 1859 C C . LEU A 1 231 ? -19.993 -2.227 46.905 1.00 86.12 231 LEU A C 1
ATOM 1861 O O . LEU A 1 231 ? -19.828 -2.099 48.114 1.00 86.12 231 LEU A O 1
ATOM 1865 N N . LEU A 1 232 ? -21.136 -1.872 46.310 1.00 89.75 232 LEU A N 1
ATOM 1866 C CA . LEU A 1 232 ? -22.274 -1.321 47.052 1.00 89.75 232 LEU A CA 1
ATOM 1867 C C . LEU A 1 232 ? -22.843 -2.323 48.067 1.00 89.75 232 LEU A C 1
ATOM 1869 O O . LEU A 1 232 ? -23.293 -1.932 49.145 1.00 89.75 232 LEU A O 1
ATOM 1873 N N . MET A 1 233 ? -22.862 -3.618 47.740 1.00 86.12 233 MET A N 1
ATOM 1874 C CA . MET A 1 233 ? -23.271 -4.664 48.682 1.00 86.12 233 MET A CA 1
ATOM 1875 C C . MET A 1 233 ? -22.279 -4.811 49.838 1.00 86.12 233 MET A C 1
ATOM 1877 O O . MET A 1 233 ? -22.707 -4.950 50.985 1.00 86.12 233 MET A O 1
ATOM 1881 N N . GLU A 1 234 ? -20.980 -4.756 49.553 1.00 86.75 234 GLU A N 1
ATOM 1882 C CA . GLU A 1 234 ? -19.925 -4.799 50.563 1.00 86.75 234 GLU A CA 1
ATOM 1883 C C . GLU A 1 234 ? -20.015 -3.592 51.503 1.00 86.75 234 GLU A C 1
ATOM 1885 O O . GLU A 1 234 ? -20.066 -3.769 52.720 1.00 86.75 234 GLU A O 1
ATOM 1890 N N . GLU A 1 235 ? -20.167 -2.384 50.954 1.00 89.75 235 GLU A N 1
ATOM 1891 C CA . GLU A 1 235 ? -20.353 -1.150 51.721 1.00 89.75 235 GLU A CA 1
ATOM 1892 C C . GLU A 1 235 ? -21.586 -1.242 52.630 1.00 89.75 235 GLU A C 1
ATOM 1894 O O . GLU A 1 235 ? -21.495 -1.034 53.841 1.00 89.75 235 GLU A O 1
ATOM 1899 N N . ARG A 1 236 ? -22.739 -1.649 52.080 1.00 89.25 236 ARG A N 1
ATOM 1900 C CA . ARG A 1 236 ? -23.965 -1.851 52.870 1.00 89.25 236 ARG A CA 1
ATOM 1901 C C . ARG A 1 236 ? -23.774 -2.889 53.970 1.00 89.25 236 ARG A C 1
ATOM 1903 O O . ARG A 1 236 ? -24.305 -2.711 55.065 1.00 89.25 236 ARG A O 1
ATOM 1910 N N . SER A 1 237 ? -23.027 -3.960 53.703 1.00 85.56 237 SER A N 1
ATOM 1911 C CA . SER A 1 237 ? -22.728 -4.979 54.709 1.00 85.56 237 SER A CA 1
ATOM 1912 C C . SER A 1 237 ? -21.804 -4.457 55.810 1.00 85.56 237 SER A C 1
ATOM 1914 O O . SER A 1 237 ? -21.971 -4.873 56.958 1.00 85.56 237 SER A O 1
ATOM 1916 N N . ILE A 1 238 ? -20.835 -3.599 55.484 1.00 86.31 238 ILE A N 1
ATOM 1917 C CA . ILE A 1 238 ? -19.934 -2.972 56.459 1.00 86.31 238 ILE A CA 1
ATOM 1918 C C . ILE A 1 238 ? -20.733 -2.019 57.348 1.00 86.31 238 ILE A C 1
ATOM 1920 O O . ILE A 1 238 ? -20.729 -2.189 58.567 1.00 86.31 238 ILE A O 1
ATOM 1924 N N . ILE A 1 239 ? -21.507 -1.109 56.746 1.00 85.25 239 ILE A N 1
ATOM 1925 C CA . ILE A 1 239 ? -22.349 -0.148 57.473 1.00 85.25 239 ILE A CA 1
ATOM 1926 C C . ILE A 1 239 ? -23.326 -0.879 58.398 1.00 85.25 239 ILE A C 1
ATOM 1928 O O . ILE A 1 239 ? -23.467 -0.514 59.561 1.00 85.25 239 ILE A O 1
ATOM 1932 N N . ALA A 1 240 ? -23.987 -1.938 57.918 1.00 85.06 240 ALA A N 1
ATOM 1933 C CA . ALA A 1 240 ? -24.914 -2.711 58.742 1.00 85.06 240 ALA A CA 1
ATOM 1934 C C . ALA A 1 240 ? -24.226 -3.343 59.963 1.00 85.06 240 ALA A C 1
ATOM 1936 O O . ALA A 1 240 ? -24.811 -3.369 61.046 1.00 85.06 240 ALA A O 1
ATOM 1937 N N . ARG A 1 241 ? -22.988 -3.830 59.806 1.00 87.19 241 ARG A N 1
ATOM 1938 C CA . ARG A 1 241 ? -22.209 -4.427 60.897 1.00 87.19 241 ARG A CA 1
ATOM 1939 C C . ARG A 1 241 ? -21.793 -3.376 61.925 1.00 87.19 241 ARG A C 1
ATOM 1941 O O . ARG A 1 241 ? -22.021 -3.582 63.112 1.00 87.19 241 ARG A O 1
ATOM 1948 N N . GLU A 1 242 ? -21.278 -2.232 61.480 1.00 86.00 242 GLU A N 1
ATOM 1949 C CA . GLU A 1 242 ? -20.907 -1.121 62.370 1.00 86.00 242 GLU A CA 1
ATOM 1950 C C . GLU A 1 242 ? -22.120 -0.529 63.106 1.00 86.00 242 GLU A C 1
ATOM 1952 O O . GLU A 1 242 ? -22.071 -0.253 64.311 1.00 86.00 242 GLU A O 1
ATOM 1957 N N . LEU A 1 243 ? -23.250 -0.381 62.407 1.00 81.12 243 LEU A N 1
ATOM 1958 C CA . LEU A 1 243 ? -24.508 0.056 63.008 1.00 81.12 243 LEU A CA 1
ATOM 1959 C C . LEU A 1 243 ? -24.992 -0.952 64.060 1.00 81.12 243 LEU A C 1
ATOM 1961 O O . LEU A 1 243 ? -25.393 -0.564 65.154 1.00 81.12 243 LEU A O 1
ATOM 1965 N N . HIS A 1 244 ? -24.938 -2.250 63.754 1.00 85.56 244 HIS A N 1
ATOM 1966 C CA . HIS A 1 244 ? -25.341 -3.297 64.689 1.00 85.56 244 HIS A CA 1
ATOM 1967 C C . HIS A 1 244 ? -24.449 -3.322 65.941 1.00 85.56 244 HIS A C 1
ATOM 1969 O O . HIS A 1 244 ? -24.967 -3.386 67.057 1.00 85.56 244 HIS A O 1
ATOM 1975 N N . ASP A 1 245 ? -23.129 -3.206 65.781 1.00 88.50 245 ASP A N 1
ATOM 1976 C CA . ASP A 1 245 ? -22.186 -3.192 66.903 1.00 88.50 245 ASP A CA 1
ATOM 1977 C C . ASP A 1 245 ? -22.376 -1.959 67.796 1.00 88.50 245 ASP A C 1
ATOM 1979 O O . ASP A 1 245 ? -22.434 -2.081 69.024 1.00 88.50 245 ASP A O 1
ATOM 1983 N N . SER A 1 246 ? -22.548 -0.772 67.205 1.00 83.75 246 SER A N 1
ATOM 1984 C CA . SER A 1 246 ? -22.815 0.455 67.968 1.00 83.75 246 SER A CA 1
ATOM 1985 C C . SER A 1 246 ? -24.157 0.396 68.707 1.00 83.75 246 SER A C 1
ATOM 1987 O O . SER A 1 246 ? -24.215 0.722 69.894 1.00 83.75 246 SER A O 1
ATOM 1989 N N . LEU A 1 247 ? -25.227 -0.101 68.076 1.00 79.56 247 LEU A N 1
ATOM 1990 C CA . LEU A 1 247 ? -26.520 -0.312 68.738 1.00 79.56 247 LEU A CA 1
ATOM 1991 C C . LEU A 1 247 ? -26.419 -1.320 69.894 1.00 79.56 247 LEU A C 1
ATOM 1993 O O . LEU A 1 247 ? -26.957 -1.070 70.977 1.00 79.56 247 LEU A O 1
ATOM 1997 N N . ALA A 1 248 ? -25.699 -2.428 69.702 1.00 78.25 248 ALA A N 1
ATOM 1998 C CA . ALA A 1 248 ? -25.490 -3.440 70.734 1.00 78.25 248 ALA A CA 1
ATOM 1999 C C . ALA A 1 248 ? -24.723 -2.881 71.944 1.00 78.25 248 ALA A C 1
ATOM 2001 O O . ALA A 1 248 ? -25.122 -3.119 73.088 1.00 78.25 248 ALA A O 1
ATOM 2002 N N . GLN A 1 249 ? -23.674 -2.081 71.716 1.00 84.56 249 GLN A N 1
ATOM 2003 C CA . GLN A 1 249 ? -22.924 -1.407 72.784 1.00 84.56 249 GLN A CA 1
ATOM 2004 C C . GLN A 1 249 ? -23.818 -0.484 73.621 1.00 84.56 249 GLN A C 1
ATOM 2006 O O . GLN A 1 249 ? -23.715 -0.444 74.851 1.00 84.56 249 GLN A O 1
ATOM 2011 N N . VAL A 1 250 ? -24.725 0.240 72.968 1.00 82.69 250 VAL A N 1
ATOM 2012 C CA . VAL A 1 250 ? -25.645 1.171 73.630 1.00 82.69 250 VAL A CA 1
ATOM 2013 C C . VAL A 1 250 ? -26.694 0.431 74.439 1.00 82.69 250 VAL A C 1
ATOM 2015 O O . VAL A 1 250 ? -26.955 0.797 75.587 1.00 82.69 250 VAL A O 1
ATOM 2018 N N . LEU A 1 251 ? -27.258 -0.637 73.876 1.00 75.75 251 LEU A N 1
ATOM 2019 C CA . LEU A 1 251 ? -28.235 -1.469 74.564 1.00 75.75 251 LEU A CA 1
ATOM 2020 C C . LEU A 1 251 ? -27.618 -2.151 75.795 1.00 75.75 251 LEU A C 1
ATOM 2022 O O . LEU A 1 251 ? -28.213 -2.117 76.871 1.00 75.75 251 LEU A O 1
ATOM 2026 N N . ALA A 1 252 ? -26.403 -2.696 75.672 1.00 77.56 252 ALA A N 1
ATOM 2027 C CA . ALA A 1 252 ? -25.672 -3.293 76.789 1.00 77.56 252 ALA A CA 1
ATOM 2028 C C . ALA A 1 252 ? -25.376 -2.259 77.886 1.00 77.56 252 ALA A C 1
ATOM 2030 O O . ALA A 1 252 ? -25.581 -2.522 79.073 1.00 77.56 252 ALA A O 1
ATOM 2031 N N . PHE A 1 253 ? -24.962 -1.047 77.501 1.00 81.69 253 PHE A N 1
ATOM 2032 C CA . PHE A 1 253 ? -24.767 0.044 78.451 1.00 81.69 253 PHE A CA 1
ATOM 2033 C C . PHE A 1 253 ? -26.066 0.409 79.188 1.00 81.69 253 PHE A C 1
ATOM 2035 O O . PHE A 1 253 ? -26.063 0.504 80.417 1.00 81.69 253 PHE A O 1
ATOM 2042 N N . LEU A 1 254 ? -27.178 0.570 78.463 1.00 80.06 254 LEU A N 1
ATOM 2043 C CA . LEU A 1 254 ? -28.499 0.847 79.038 1.00 80.06 254 LEU A CA 1
ATOM 2044 C C . LEU A 1 254 ? -28.939 -0.250 80.011 1.00 80.06 254 LEU A C 1
ATOM 2046 O O . LEU A 1 254 ? -29.402 0.062 81.107 1.00 80.06 254 LEU A O 1
ATOM 2050 N N . GLN A 1 255 ? -28.748 -1.523 79.657 1.00 75.31 255 GLN A N 1
ATOM 2051 C CA . GLN A 1 255 ? -29.062 -2.655 80.532 1.00 75.31 255 GLN A CA 1
ATOM 2052 C C . GLN A 1 255 ? -28.240 -2.633 81.827 1.00 75.31 255 GLN A C 1
ATOM 2054 O O . GLN A 1 255 ? -28.805 -2.812 82.910 1.00 75.31 255 GLN A O 1
ATOM 2059 N N . ILE A 1 256 ? -26.932 -2.360 81.752 1.00 80.06 256 ILE A N 1
ATOM 2060 C CA . ILE A 1 256 ? -26.070 -2.236 82.939 1.00 80.06 256 ILE A CA 1
ATOM 2061 C C . ILE A 1 256 ? -26.549 -1.082 83.827 1.00 80.06 256 ILE A C 1
ATOM 2063 O O . ILE A 1 256 ? -26.709 -1.261 85.035 1.00 80.06 256 ILE A O 1
ATOM 2067 N N . GLN A 1 257 ? -26.829 0.089 83.245 1.00 79.19 257 GLN A N 1
ATOM 2068 C CA . GLN A 1 257 ? -27.313 1.246 84.003 1.00 79.19 257 GLN A CA 1
ATOM 2069 C C . GLN A 1 257 ? -28.681 0.980 84.642 1.00 79.19 257 GLN A C 1
ATOM 2071 O O . GLN A 1 257 ? -28.858 1.272 85.819 1.00 79.19 257 GLN A O 1
ATOM 2076 N N . LEU A 1 258 ? -29.629 0.362 83.934 1.00 74.94 258 LEU A N 1
ATOM 2077 C CA . LEU A 1 258 ? -30.929 -0.020 84.502 1.00 74.94 258 LEU A CA 1
ATOM 2078 C C . LEU A 1 258 ? -30.789 -1.038 85.638 1.00 74.94 258 LEU A C 1
ATOM 2080 O O . LEU A 1 258 ? -31.481 -0.931 86.650 1.00 74.94 258 LEU A O 1
ATOM 2084 N N . THR A 1 259 ? -29.869 -1.995 85.511 1.00 77.44 259 THR A N 1
ATOM 2085 C CA . THR A 1 259 ? -29.585 -2.978 86.567 1.00 77.44 259 THR A CA 1
ATOM 2086 C C . THR A 1 259 ? -29.009 -2.290 87.809 1.00 77.44 259 THR A C 1
ATOM 2088 O O . THR A 1 259 ? -29.460 -2.552 88.926 1.00 77.44 259 THR A O 1
ATOM 2091 N N . LEU A 1 260 ? -28.075 -1.347 87.632 1.00 76.12 260 LEU A N 1
ATOM 2092 C CA . LEU A 1 260 ? -27.525 -0.532 88.720 1.00 76.12 260 LEU A CA 1
ATOM 2093 C C . LEU A 1 260 ? -28.581 0.389 89.345 1.00 76.12 260 LEU A C 1
ATOM 2095 O O . LEU A 1 260 ? -28.612 0.528 90.566 1.00 76.12 260 LEU A O 1
ATOM 2099 N N . LEU A 1 261 ? -29.463 0.991 88.543 1.00 75.62 261 LEU A N 1
ATOM 2100 C CA . LEU A 1 261 ? -30.588 1.795 89.027 1.00 75.62 261 LEU A CA 1
ATOM 2101 C C . LEU A 1 261 ? -31.508 0.941 89.905 1.00 75.62 261 LEU A C 1
ATOM 2103 O O . LEU A 1 261 ? -31.785 1.311 91.041 1.00 75.62 261 LEU A O 1
ATOM 2107 N N . LYS A 1 262 ? -31.927 -0.229 89.403 1.00 71.62 262 LYS A N 1
ATOM 2108 C CA . LYS A 1 262 ? -32.785 -1.177 90.123 1.00 71.62 262 LYS A CA 1
ATOM 2109 C C . LYS A 1 262 ? -32.145 -1.622 91.437 1.00 71.62 262 LYS A C 1
ATOM 2111 O O . LYS A 1 262 ? -32.827 -1.659 92.454 1.00 71.62 262 LYS A O 1
ATOM 2116 N N . HIS A 1 263 ? -30.845 -1.921 91.438 1.00 75.12 263 HIS A N 1
ATOM 2117 C CA . HIS A 1 263 ? -30.123 -2.299 92.654 1.00 75.12 263 HIS A CA 1
ATOM 2118 C C . HIS A 1 263 ? -30.057 -1.154 93.679 1.00 75.12 263 HIS A C 1
ATOM 2120 O O . HIS A 1 263 ? -30.254 -1.388 94.868 1.00 75.12 263 HIS A O 1
ATOM 2126 N N . ASN A 1 264 ? -29.810 0.082 93.231 1.00 70.38 264 ASN A N 1
ATOM 2127 C CA . ASN A 1 264 ? -29.711 1.249 94.113 1.00 70.38 264 ASN A CA 1
ATOM 2128 C C . ASN A 1 264 ? -31.070 1.740 94.636 1.00 70.38 264 ASN A C 1
ATOM 2130 O O . ASN A 1 264 ? -31.120 2.258 95.744 1.00 70.38 264 ASN A O 1
ATOM 2134 N N . LEU A 1 265 ? -32.154 1.568 93.872 1.00 68.62 265 LEU A N 1
ATOM 2135 C CA . LEU A 1 265 ? -33.524 1.863 94.316 1.00 68.62 265 LEU A CA 1
ATOM 2136 C C . LEU A 1 265 ? -34.032 0.862 95.361 1.00 68.62 265 LEU A C 1
ATOM 2138 O O . LEU A 1 265 ? -34.894 1.208 96.154 1.00 68.62 265 LEU A O 1
ATOM 2142 N N . ASN A 1 266 ? -33.492 -0.360 95.377 1.00 67.12 266 ASN A N 1
ATOM 2143 C CA . ASN A 1 266 ? -33.856 -1.393 96.350 1.00 67.12 266 ASN A CA 1
ATOM 2144 C C . ASN A 1 266 ? -33.120 -1.241 97.701 1.00 67.12 266 ASN A C 1
ATOM 2146 O O . ASN A 1 266 ? -33.311 -2.061 98.595 1.00 67.12 266 ASN A O 1
ATOM 2150 N N . LYS A 1 267 ? -32.243 -0.234 97.844 1.00 64.62 267 LYS A N 1
ATOM 2151 C CA . LYS A 1 267 ? -31.549 0.118 99.093 1.00 64.62 267 LYS A CA 1
ATOM 2152 C C . LYS A 1 267 ? -32.105 1.443 99.634 1.00 64.62 267 LYS A C 1
ATOM 2154 O O . LYS A 1 267 ? -31.815 2.496 99.069 1.00 64.62 267 LYS A O 1
ATOM 2159 N N . ASP A 1 268 ? -32.830 1.396 100.753 1.00 58.44 268 ASP A N 1
ATOM 2160 C CA . ASP A 1 268 ? -33.383 2.560 101.477 1.00 58.44 268 ASP A CA 1
ATOM 2161 C C . ASP A 1 268 ? -32.303 3.358 102.245 1.00 58.44 268 ASP A C 1
ATOM 2163 O O . ASP A 1 268 ? -32.371 3.564 103.454 1.00 58.44 268 ASP A O 1
ATOM 2167 N N . GLU A 1 269 ? -31.257 3.811 101.552 1.00 64.44 269 GLU A N 1
ATOM 2168 C CA . GLU A 1 269 ? -30.254 4.723 102.120 1.00 64.44 269 GLU A CA 1
ATOM 2169 C C . GLU A 1 269 ? -30.543 6.180 101.720 1.00 64.44 269 GLU A C 1
ATOM 2171 O O . GLU A 1 269 ? -30.928 6.431 100.575 1.00 64.44 269 GLU A O 1
ATOM 2176 N N . PRO A 1 270 ? -30.291 7.179 102.589 1.00 60.19 270 PRO A N 1
ATOM 2177 C CA . PRO A 1 270 ? -30.534 8.597 102.286 1.00 60.19 270 PRO A CA 1
ATOM 2178 C C . PRO A 1 270 ? -29.695 9.136 101.107 1.00 60.19 270 PRO A C 1
ATOM 2180 O O . PRO A 1 270 ? -30.081 10.114 100.471 1.00 60.19 270 PRO A O 1
ATOM 2183 N N . ASP A 1 271 ? -28.593 8.463 100.757 1.00 64.50 271 ASP A N 1
ATOM 2184 C CA . ASP A 1 271 ? -27.701 8.805 99.637 1.00 64.50 271 ASP A CA 1
ATOM 2185 C C . ASP A 1 271 ? -28.127 8.163 98.288 1.00 64.50 271 ASP A C 1
ATOM 2187 O O . ASP A 1 271 ? -27.573 8.449 97.222 1.00 64.50 271 ASP A O 1
ATOM 2191 N N . SER A 1 272 ? -29.160 7.309 98.299 1.00 62.91 272 SER A N 1
ATOM 2192 C CA . SER A 1 272 ? -29.711 6.643 97.105 1.00 62.91 272 SER A CA 1
ATOM 2193 C C . SER A 1 272 ? -30.233 7.638 96.061 1.00 62.91 272 SER A C 1
ATOM 2195 O O . SER A 1 272 ? -29.944 7.489 94.873 1.00 62.91 272 SER A O 1
ATOM 2197 N N . LYS A 1 273 ? -30.920 8.708 96.487 1.00 64.25 273 LYS A N 1
ATOM 2198 C CA . LYS A 1 273 ? -31.457 9.751 95.593 1.00 64.25 273 LYS A CA 1
ATOM 2199 C C . LYS A 1 273 ? -30.358 10.493 94.829 1.00 64.25 273 LYS A C 1
ATOM 2201 O O . LYS A 1 273 ? -30.511 10.750 93.637 1.00 64.25 273 LYS A O 1
ATOM 2206 N N . ILE A 1 274 ? -29.231 10.791 95.481 1.00 66.75 274 ILE A N 1
ATOM 2207 C CA . ILE A 1 274 ? -28.090 11.476 94.851 1.00 66.75 274 ILE A CA 1
ATOM 2208 C C . ILE A 1 274 ? -27.425 10.555 93.818 1.00 66.75 274 ILE A C 1
ATOM 2210 O O . ILE A 1 274 ? -27.109 10.992 92.706 1.00 66.75 274 ILE A O 1
ATOM 2214 N N . ARG A 1 275 ? -27.273 9.263 94.140 1.00 68.06 275 ARG A N 1
ATOM 2215 C CA . ARG A 1 275 ? -26.738 8.251 93.213 1.00 68.06 275 ARG A CA 1
ATOM 2216 C C . ARG A 1 275 ? -27.649 8.027 92.003 1.00 6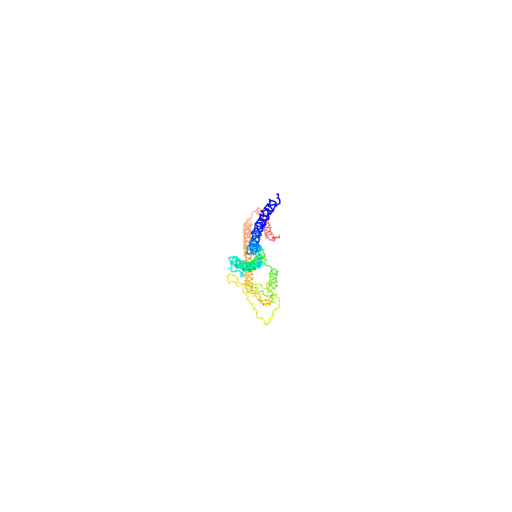8.06 275 ARG A C 1
ATOM 2218 O O . ARG A 1 275 ? -27.146 7.959 90.884 1.00 68.06 275 ARG A O 1
ATOM 2225 N N . VAL A 1 276 ? -28.968 7.999 92.201 1.00 69.44 276 VAL A N 1
ATOM 2226 C CA . VAL A 1 276 ? -29.966 7.891 91.123 1.00 69.44 276 VAL A CA 1
ATOM 2227 C C . VAL A 1 276 ? -29.939 9.118 90.205 1.00 69.44 276 VAL A C 1
ATOM 2229 O O . VAL A 1 276 ? -29.865 8.951 88.988 1.00 69.44 276 VAL A O 1
ATOM 2232 N N . CYS A 1 277 ? -29.905 10.340 90.750 1.00 66.88 277 CYS A N 1
ATOM 2233 C CA . CYS A 1 277 ? -29.773 11.558 89.940 1.00 66.88 277 CYS A CA 1
ATOM 2234 C C . CYS A 1 277 ? -28.488 11.559 89.098 1.00 66.88 277 CYS A C 1
ATOM 2236 O O . CYS A 1 277 ? -28.524 11.891 87.913 1.00 66.88 277 CYS A O 1
ATOM 2238 N N . ARG A 1 278 ? -27.352 11.132 89.669 1.00 67.94 278 ARG A N 1
ATOM 2239 C CA . ARG A 1 278 ? -26.078 11.031 88.934 1.00 67.94 278 ARG A CA 1
ATOM 2240 C C . ARG A 1 278 ? -26.133 9.985 87.816 1.00 67.94 278 ARG A C 1
ATOM 2242 O O . ARG A 1 278 ? -25.568 10.204 86.745 1.00 67.94 278 ARG A O 1
ATOM 2249 N N . LEU A 1 279 ? -26.823 8.869 88.048 1.00 71.94 279 LEU A N 1
ATOM 2250 C CA . LEU A 1 279 ? -27.040 7.831 87.042 1.00 71.94 279 LEU A CA 1
ATOM 2251 C C . LEU A 1 279 ? -27.873 8.360 85.867 1.00 71.94 279 LEU A C 1
ATOM 2253 O O . LEU A 1 279 ? -27.515 8.137 84.716 1.00 71.94 279 LEU A O 1
ATOM 2257 N N . PHE A 1 280 ? -28.932 9.122 86.152 1.00 68.31 280 PHE A N 1
ATOM 2258 C CA . PHE A 1 280 ? -29.807 9.714 85.137 1.00 68.31 280 PHE A CA 1
ATOM 2259 C C . PHE A 1 280 ? -29.070 10.734 84.255 1.00 68.31 280 PHE A C 1
ATOM 2261 O O . PHE A 1 280 ? -29.219 10.726 83.034 1.00 68.31 280 PHE A O 1
ATOM 2268 N N . VAL A 1 281 ? -28.213 11.570 84.855 1.00 70.44 281 VAL A N 1
ATOM 2269 C CA . VAL A 1 281 ? -27.358 12.518 84.116 1.00 70.44 281 VAL A CA 1
ATOM 2270 C C . VAL A 1 281 ? -26.370 11.780 83.204 1.00 70.44 281 VAL A C 1
ATOM 2272 O O . VAL A 1 281 ? -26.243 12.134 82.032 1.00 70.44 281 VAL A O 1
ATOM 2275 N N . ASN A 1 282 ? -25.719 10.721 83.698 1.00 73.38 282 ASN A N 1
ATOM 2276 C CA . ASN A 1 282 ? -24.817 9.894 82.885 1.00 73.38 282 ASN A CA 1
ATOM 2277 C C . ASN A 1 282 ? -25.545 9.163 81.748 1.00 73.38 282 ASN A C 1
ATOM 2279 O O . ASN A 1 282 ? -25.003 9.047 80.646 1.00 73.38 282 ASN A O 1
ATOM 2283 N N . LEU A 1 283 ? -26.770 8.693 82.001 1.00 71.19 283 LEU A N 1
ATOM 2284 C CA . LEU A 1 283 ? -27.612 8.053 80.995 1.00 71.19 283 LEU A CA 1
ATOM 2285 C C . LEU A 1 283 ? -27.939 9.031 79.862 1.00 71.19 283 LEU A C 1
ATOM 2287 O O . LEU A 1 283 ? -27.707 8.710 78.700 1.00 71.19 283 LEU A O 1
ATOM 2291 N N . ASN A 1 284 ? -28.396 10.239 80.207 1.00 67.12 284 ASN A N 1
ATOM 2292 C CA . ASN A 1 284 ? -28.734 11.283 79.239 1.00 67.12 284 ASN A CA 1
ATOM 2293 C C . ASN A 1 284 ? -27.518 11.736 78.419 1.00 67.12 284 ASN A C 1
ATOM 2295 O O . ASN A 1 284 ? -27.627 11.874 77.203 1.00 67.12 284 ASN A O 1
ATOM 2299 N N . ALA A 1 285 ? -26.351 11.917 79.048 1.00 72.25 285 ALA A N 1
ATOM 2300 C CA . ALA A 1 285 ? -25.132 12.319 78.345 1.00 72.25 285 ALA A CA 1
ATOM 2301 C C . ALA A 1 285 ? -24.675 11.268 77.315 1.00 72.25 285 ALA A C 1
ATOM 2303 O O . ALA A 1 285 ? -24.302 11.614 76.194 1.00 72.25 285 ALA A O 1
ATOM 2304 N N . ARG A 1 286 ? -24.747 9.974 77.661 1.00 70.75 286 ARG A N 1
ATOM 2305 C CA . ARG A 1 286 ? -24.400 8.893 76.725 1.00 70.75 286 ARG A CA 1
ATOM 2306 C C . ARG A 1 286 ? -25.456 8.677 75.647 1.00 70.75 286 ARG A C 1
ATOM 2308 O O . ARG A 1 286 ? -25.075 8.466 74.502 1.00 70.75 286 ARG A O 1
ATOM 2315 N N . LEU A 1 287 ? -26.749 8.790 75.959 1.00 67.19 287 LEU A N 1
ATOM 2316 C CA . LEU A 1 287 ? -27.805 8.754 74.937 1.00 67.19 287 LEU A CA 1
ATOM 2317 C C . LEU A 1 287 ? -27.624 9.882 73.911 1.00 67.19 287 LEU A C 1
ATOM 2319 O O . LEU A 1 287 ? -27.725 9.635 72.713 1.00 67.19 287 LEU A O 1
ATOM 2323 N N . ALA A 1 288 ? -27.276 11.091 74.360 1.00 68.56 288 ALA A N 1
ATOM 2324 C CA . ALA A 1 288 ? -26.989 12.215 73.471 1.00 68.56 288 ALA A CA 1
ATOM 2325 C C . ALA A 1 288 ? -25.774 11.954 72.559 1.00 68.56 288 ALA A C 1
ATOM 2327 O O . ALA A 1 288 ? -25.831 12.249 71.366 1.00 68.56 288 ALA A O 1
ATOM 2328 N N . MET A 1 289 ? -24.701 11.352 73.086 1.00 71.12 289 MET A N 1
ATOM 2329 C CA . MET A 1 289 ? -23.512 10.984 72.301 1.00 71.12 289 MET A CA 1
ATOM 2330 C C . MET A 1 289 ? -23.825 9.934 71.223 1.00 71.12 289 MET A C 1
ATOM 2332 O O . MET A 1 289 ? -23.331 10.023 70.102 1.00 71.12 289 MET A O 1
ATOM 2336 N N . VAL A 1 290 ? -24.686 8.966 71.534 1.00 66.75 290 VAL A N 1
ATOM 2337 C CA . VAL A 1 290 ? -25.126 7.938 70.579 1.00 66.75 290 VAL A CA 1
ATOM 2338 C C . VAL A 1 290 ? -25.988 8.536 69.479 1.00 66.75 290 VAL A C 1
ATOM 2340 O O . VAL A 1 290 ? -25.764 8.251 68.308 1.00 66.75 290 VAL A O 1
ATOM 2343 N N . ILE A 1 291 ? -26.948 9.390 69.841 1.00 67.00 291 ILE A N 1
ATOM 2344 C CA . ILE A 1 291 ? -27.799 10.079 68.866 1.00 67.00 291 ILE A CA 1
ATOM 2345 C C . ILE A 1 291 ? -26.934 10.926 67.920 1.00 67.00 291 ILE A C 1
ATOM 2347 O O . ILE A 1 291 ? -27.172 10.919 66.714 1.00 67.00 291 ILE A O 1
ATOM 2351 N N . ALA A 1 292 ? -25.892 11.588 68.434 1.00 66.06 292 ALA A N 1
ATOM 2352 C CA . ALA A 1 292 ? -24.945 12.346 67.619 1.00 66.06 292 ALA A CA 1
ATOM 2353 C C . ALA A 1 292 ? -24.125 11.459 66.659 1.00 66.06 292 ALA A C 1
ATOM 2355 O O . ALA A 1 292 ? -23.970 11.824 65.495 1.00 66.06 292 ALA A O 1
ATOM 2356 N N . ASN A 1 293 ? -23.656 10.287 67.105 1.00 65.25 293 ASN A N 1
ATOM 2357 C CA . ASN A 1 293 ? -22.910 9.340 66.262 1.00 65.25 293 ASN A CA 1
ATOM 2358 C C . ASN A 1 293 ? -23.786 8.642 65.207 1.00 65.25 293 ASN A C 1
ATOM 2360 O O . ASN A 1 293 ? -23.350 8.431 64.078 1.00 65.25 293 ASN A O 1
ATOM 2364 N N . CYS A 1 294 ? -25.038 8.315 65.531 1.00 63.41 294 CYS A N 1
ATOM 2365 C CA . CYS A 1 294 ? -25.979 7.808 64.532 1.00 63.41 294 CYS A CA 1
ATOM 2366 C C . CYS A 1 294 ? -26.325 8.893 63.501 1.00 63.41 294 CYS A C 1
ATOM 2368 O O . CYS A 1 294 ? -26.400 8.606 62.310 1.00 63.41 294 CYS A O 1
ATOM 2370 N N . ALA A 1 295 ? -26.491 10.148 63.935 1.00 60.75 295 ALA A N 1
ATOM 2371 C CA . ALA A 1 295 ? -26.769 11.269 63.039 1.00 60.75 295 ALA A CA 1
ATOM 2372 C C . ALA A 1 295 ? -25.588 11.613 62.112 1.00 60.75 295 ALA A C 1
ATOM 2374 O O . ALA A 1 295 ? -25.816 12.064 60.989 1.00 60.75 295 ALA A O 1
ATOM 2375 N N . SER A 1 296 ? -24.340 11.395 62.543 1.00 61.53 296 SER A N 1
ATOM 2376 C CA . SER A 1 296 ? -23.161 11.588 61.690 1.00 61.53 296 SER A CA 1
ATOM 2377 C C . SER A 1 296 ? -23.000 10.478 60.647 1.00 61.53 296 SER A C 1
ATOM 2379 O O . SER A 1 296 ? -22.661 10.792 59.511 1.00 61.53 296 SER A O 1
ATOM 2381 N N . CYS A 1 297 ? -23.335 9.224 60.975 1.00 57.53 297 CYS A N 1
ATOM 2382 C CA . CYS A 1 297 ? -23.366 8.116 60.006 1.00 57.53 297 CYS A CA 1
ATOM 2383 C C . CYS A 1 297 ? -24.488 8.238 58.959 1.00 57.53 297 CYS A C 1
ATOM 2385 O O . CYS A 1 297 ? -24.421 7.607 57.910 1.00 57.53 297 CYS A O 1
ATOM 2387 N N . TRP A 1 298 ? -25.530 9.030 59.232 1.00 53.34 298 TRP A N 1
ATOM 2388 C CA . TRP A 1 298 ? -26.677 9.209 58.334 1.00 53.34 298 TRP A CA 1
ATOM 2389 C C . TRP A 1 298 ? -26.590 10.457 57.447 1.00 53.34 298 TRP A C 1
ATOM 2391 O O . TRP A 1 298 ? -27.505 10.711 56.662 1.00 53.34 298 TRP A O 1
ATOM 2401 N N . ARG A 1 299 ? -25.516 11.257 57.550 1.00 45.25 299 ARG A N 1
ATOM 2402 C CA . ARG A 1 299 ? -25.287 12.349 56.598 1.00 45.25 299 ARG A CA 1
ATOM 2403 C C . ARG A 1 299 ? -24.785 11.760 55.280 1.00 45.25 299 ARG A C 1
ATOM 2405 O O . ARG A 1 299 ? -23.701 11.185 55.277 1.00 45.25 299 ARG A O 1
ATOM 2412 N N . PRO A 1 300 ? -25.521 11.929 54.168 1.00 40.44 300 PRO A N 1
ATOM 2413 C CA . PRO A 1 300 ? -25.004 11.538 52.871 1.00 40.44 300 PRO A CA 1
ATOM 2414 C C . PRO A 1 300 ? -23.778 12.400 52.566 1.00 40.44 300 PRO A C 1
ATOM 2416 O O . PRO A 1 300 ? -23.830 13.629 52.675 1.00 40.44 300 PRO A O 1
ATOM 2419 N N . SER A 1 301 ? -22.672 11.746 52.228 1.00 43.91 301 SER A N 1
ATOM 2420 C CA . SER A 1 301 ? -21.517 12.358 51.583 1.00 43.91 301 SER A CA 1
ATOM 2421 C C . SER A 1 301 ? -21.973 12.921 50.235 1.00 43.91 301 SER A C 1
ATOM 2423 O O . SER A 1 301 ? -22.120 12.185 49.262 1.00 43.91 301 SER A O 1
ATOM 2425 N N . VAL A 1 302 ? -22.284 14.219 50.220 1.00 36.81 302 VAL A N 1
ATOM 2426 C CA . VAL A 1 302 ? -22.424 15.025 48.997 1.00 36.81 302 VAL A CA 1
ATOM 2427 C C . VAL A 1 302 ? -21.037 15.343 48.462 1.00 36.81 302 VAL A C 1
ATOM 2429 O O . VAL A 1 302 ? -20.174 15.704 49.296 1.00 36.81 302 VAL A O 1
#

pLDDT: mean 81.03, std 11.19, range [36.81, 97.44]

Radius of gyration: 57.05 Å; chains: 1; bounding box: 115×48×189 Å

Organism: Aggregatibacter aphrophilus (NCBI:txid732)

Foldseek 3Di:
DVVVVVVVVVVVVVVVVVVVVVVVVVVVVVVVVVVVVVVVVVCCCVPPVVLVVQVVQQVVCLVVVNLVGDDHCLVDPDPSNVVSVVSNVVSVVVNVVVVVVVVVVVVVVVVVVVVVVVVVVLVVLLVLLPPDLDDLVVVQVVQVVCCVVQVWQWKWKAFPPCRVSTDIDHDDDPVFDWDKDFQEDPRDTGIIMTTHADPVGGDPVVVNSVSPSVSSNSVVNVVVVVVVVVVVVVVVVVLVVVVVVLVVVLVVVVVVLVVVLVVLVVDPDPCSVVVNVVSVVVNVVVVVVSVVVVVVSPDDPD